Protein 4UC0 (pdb70)

InterPro domains:
  IPR000845 Nucleoside phosphorylase domain [PF01048] (18-261)
  IPR011268 Purine nucleoside phosphorylase [PIRSF000477] (6-260)
  IPR011268 Purine nucleoside phosphorylase [PTHR11904] (6-261)
  IPR011268 Purine nucleoside phosphorylase [TIGR01697] (18-261)
  IPR011268 Purine nucleoside phosphorylase [cd09009] (4-261)
  IPR011269 Putative purine nucleotide phosphorylase [TIGR01698] (19-261)
  IPR035994 Nucleoside phosphorylase superfamily [G3DSA:3.40.50.1580] (3-269)
  IPR035994 Nucleoside phosphorylase superfamily [SSF53167] (4-261)

Nearest PDB structures (foldseek):
  4uc0-assembly1_A  TM=1.004E+00  e=6.859E-46  Agrobacterium vitis
  3la8-assembly1_A  TM=9.316E-01  e=1.492E-22  Streptococcus mutans UA159
  7zsl-assembly2_E  TM=9.054E-01  e=2.002E-22  Homo sapiens
  3fuc-assembly1_C  TM=9.008E-01  e=3.023E-22  Bos taurus
  7zsl-assembly1_C  TM=9.129E-01  e=9.810E-22  Homo sapiens

Radius of gyration: 17.2 Å; Cα contacts (8 Å, |Δi|>4): 469; chains: 1; bounding box: 41×42×43 Å

Structure (mmCIF, N/CA/C/O backbone):
data_4UC0
#
_entry.id   4UC0
#
_cell.length_a   97.881
_cell.length_b   97.881
_cell.length_c   46.356
_cell.angle_alpha   90.000
_cell.angle_beta   90.000
_cell.angle_gamma   120.000
#
_symmetry.space_group_name_H-M   'P 63'
#
loop_
_entity.id
_entity.type
_entity.pdbx_description
1 polymer 'Purine nucleoside phosphorylase'
2 non-polymer HYPOXANTHINE
3 water water
#
loop_
_atom_site.group_PDB
_atom_site.id
_atom_site.type_symbol
_atom_site.label_atom_id
_atom_site.label_alt_id
_atom_site.label_comp_id
_atom_site.label_asym_id
_atom_site.label_entity_id
_atom_site.label_seq_id
_atom_site.pdbx_PDB_ins_code
_atom_site.Cartn_x
_atom_site.Cartn_y
_atom_site.Cartn_z
_atom_site.occupancy
_atom_site.B_iso_or_equiv
_atom_site.auth_seq_id
_atom_site.auth_comp_id
_atom_site.auth_asym_id
_atom_site.auth_atom_id
_atom_site.pdbx_PDB_model_num
ATOM 1 N N . PRO A 1 25 ? 11.054 32.120 37.434 1.00 90.06 3 PRO A N 1
ATOM 2 C CA . PRO A 1 25 ? 9.770 32.510 38.040 1.00 88.65 3 PRO A CA 1
ATOM 3 C C . PRO A 1 25 ? 8.546 31.918 37.307 1.00 85.40 3 PRO A C 1
ATOM 4 O O . PRO A 1 25 ? 7.934 30.987 37.821 1.00 84.35 3 PRO A O 1
ATOM 8 N N . ALA A 1 26 ? 8.195 32.429 36.124 1.00 81.65 4 ALA A N 1
ATOM 9 C CA . ALA A 1 26 ? 7.137 31.809 35.308 1.00 77.84 4 ALA A CA 1
ATOM 10 C C . ALA A 1 26 ? 7.681 30.549 34.646 1.00 75.60 4 ALA A C 1
ATOM 11 O O . ALA A 1 26 ? 6.988 29.532 34.513 1.00 73.40 4 ALA A O 1
ATOM 13 N N . VAL A 1 27 ? 8.938 30.653 34.230 1.00 73.96 5 VAL A N 1
ATOM 14 C CA . VAL A 1 27 ? 9.695 29.541 33.668 1.00 75.57 5 VAL A CA 1
ATOM 15 C C . VAL A 1 27 ? 9.686 28.349 34.622 1.00 76.68 5 VAL A C 1
ATOM 16 O O . VAL A 1 27 ? 9.403 27.225 34.213 1.00 73.89 5 VAL A O 1
ATOM 20 N N . ASP A 1 28 ? 9.990 28.613 35.892 1.00 81.15 6 ASP A N 1
ATOM 21 C CA . ASP A 1 28 ? 9.999 27.570 36.926 1.00 85.03 6 ASP A CA 1
ATOM 22 C C . ASP A 1 28 ? 8.693 26.782 36.987 1.00 85.00 6 ASP A C 1
ATOM 23 O O . ASP A 1 28 ? 8.720 25.551 36.997 1.00 84.53 6 ASP A O 1
ATOM 28 N N . LEU A 1 29 ? 7.560 27.485 37.030 1.00 83.60 7 LEU A N 1
ATOM 29 C CA . LEU A 1 29 ? 6.263 26.817 37.161 1.00 84.26 7 LEU A CA 1
ATOM 30 C C . LEU A 1 29 ? 6.002 25.916 35.962 1.00 80.36 7 LEU A C 1
ATOM 31 O O . LEU A 1 29 ? 5.640 24.750 36.121 1.00 82.37 7 LEU A O 1
ATOM 36 N N . LEU A 1 30 ? 6.190 26.452 34.764 1.00 75.52 8 LEU A N 1
ATOM 37 C CA . LEU A 1 30 ? 5.868 25.690 33.564 1.00 73.28 8 LEU A CA 1
ATOM 38 C C . LEU A 1 30 ? 6.725 24.436 33.431 1.00 74.22 8 LEU A C 1
ATOM 39 O O . LEU A 1 30 ? 6.232 23.379 33.023 1.00 74.40 8 LEU A O 1
ATOM 44 N N . ILE A 1 31 ? 7.990 24.548 33.824 1.00 76.92 9 ILE A N 1
ATOM 45 C CA . ILE A 1 31 ? 8.906 23.413 33.827 1.00 75.75 9 ILE A CA 1
ATOM 46 C C . ILE A 1 31 ? 8.381 22.304 34.724 1.00 76.88 9 ILE A C 1
ATOM 47 O O . ILE A 1 31 ? 8.359 21.149 34.313 1.00 77.62 9 ILE A O 1
ATOM 52 N 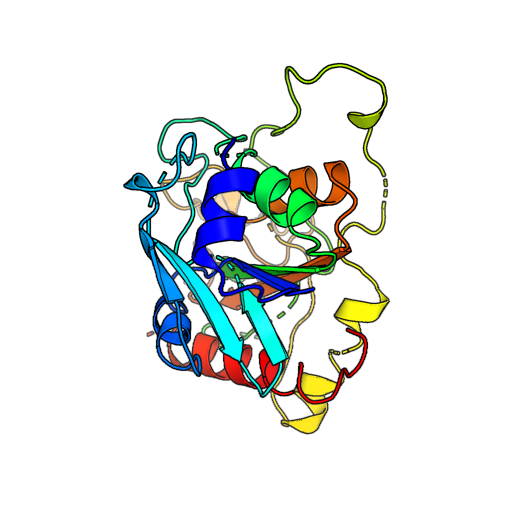N . ASP A 1 32 ? 7.966 22.644 35.941 1.00 78.28 10 ASP A N 1
ATOM 53 C CA . ASP A 1 32 ? 7.344 21.654 36.819 1.00 81.76 10 ASP A CA 1
ATOM 54 C C . ASP A 1 32 ? 6.139 21.048 36.108 1.00 81.27 10 ASP A C 1
ATOM 55 O O . ASP A 1 32 ? 6.039 19.836 35.972 1.00 82.81 10 ASP A O 1
ATOM 57 N N . ARG A 1 33 ? 5.253 21.903 35.614 1.00 80.49 11 ARG A N 1
ATOM 58 C CA . ARG A 1 33 ? 4.003 21.447 34.997 1.00 82.74 11 ARG A CA 1
ATOM 59 C C . ARG A 1 33 ? 4.135 20.545 33.752 1.00 81.44 11 ARG A C 1
ATOM 60 O O . ARG A 1 33 ? 3.264 19.705 33.510 1.00 81.74 11 ARG A O 1
ATOM 68 N N . LEU A 1 34 ? 5.214 20.692 32.988 1.00 80.54 12 LEU A N 1
ATOM 69 C CA . LEU A 1 34 ? 5.311 20.053 31.672 1.00 79.53 12 LEU A CA 1
ATOM 70 C C . LEU A 1 34 ? 5.763 18.573 31.611 1.00 82.12 12 LEU A C 1
ATOM 71 O O . LEU A 1 34 ? 6.138 18.116 30.546 1.00 80.83 12 LEU A O 1
ATOM 76 N N . ASN A 1 35 ? 5.713 17.810 32.702 1.00 90.06 13 ASN A N 1
ATOM 77 C CA . ASN A 1 35 ? 6.146 16.379 32.691 1.00 93.92 13 ASN A CA 1
ATOM 78 C C . ASN A 1 35 ? 7.598 16.176 32.249 1.00 91.05 13 ASN A C 1
ATOM 79 O O . ASN A 1 35 ? 8.012 15.045 32.050 1.00 95.91 13 ASN A O 1
ATOM 84 N N . GLY A 1 36 ? 8.362 17.243 32.057 1.00 89.82 14 GLY A N 1
ATOM 85 C CA . GLY A 1 36 ? 9.625 17.147 31.315 1.00 88.47 14 GLY A CA 1
ATOM 86 C C . GLY A 1 36 ? 9.429 17.053 29.803 1.00 84.49 14 GLY A C 1
ATOM 87 O O . GLY A 1 36 ? 10.182 16.362 29.108 1.00 84.38 14 GLY A O 1
ATOM 88 N N . LEU A 1 37 ? 8.413 17.747 29.298 1.00 78.37 15 LEU A N 1
ATOM 89 C CA . LEU A 1 37 ? 8.169 17.865 27.861 1.00 74.43 15 LEU A CA 1
ATOM 90 C C . LEU A 1 37 ? 8.953 19.078 27.382 1.00 69.56 15 LEU A C 1
ATOM 91 O O . LEU A 1 37 ? 9.055 20.075 28.098 1.00 67.07 15 LEU A O 1
ATOM 96 N N . LEU A 1 38 ? 9.503 18.982 26.174 1.00 66.47 16 LEU A N 1
ATOM 97 C CA . LEU A 1 38 ? 10.472 19.953 25.683 1.00 63.70 16 LEU A CA 1
ATOM 98 C C . LEU A 1 38 ? 10.117 20.360 24.259 1.00 61.17 16 LEU A C 1
ATOM 99 O O . LEU A 1 38 ? 10.735 19.917 23.300 1.00 61.52 16 LEU A O 1
ATOM 104 N N . PRO A 1 39 ? 9.115 21.229 24.121 1.00 59.72 17 PRO A N 1
ATOM 105 C CA . PRO A 1 39 ? 8.662 21.673 22.808 1.00 57.71 17 PRO A CA 1
ATOM 106 C C . PRO A 1 39 ? 9.617 22.675 22.158 1.00 55.89 17 PRO A C 1
ATOM 107 O O . PRO A 1 39 ? 10.204 23.491 22.850 1.00 56.92 17 PRO A O 1
ATOM 111 N N . ARG A 1 40 ? 9.756 22.595 20.836 1.00 56.29 18 ARG A N 1
ATOM 112 C CA . ARG A 1 40 ? 10.554 23.545 20.055 1.00 56.31 18 ARG A CA 1
ATOM 113 C C . ARG A 1 40 ? 9.673 24.593 19.411 1.00 52.18 18 ARG A C 1
ATOM 114 O O . ARG A 1 40 ? 10.166 25.618 18.921 1.00 50.18 18 ARG A O 1
ATOM 122 N N . ILE A 1 41 ? 8.373 24.324 19.409 1.00 49.90 19 ILE A N 1
ATOM 123 C CA . ILE A 1 41 ? 7.410 25.111 18.668 1.00 48.69 19 ILE A CA 1
ATOM 124 C C . ILE A 1 41 ? 6.269 25.459 19.608 1.00 47.57 19 ILE A C 1
ATOM 125 O O . ILE A 1 41 ? 5.860 24.642 20.433 1.00 48.91 19 ILE A O 1
ATOM 130 N N . ALA A 1 42 ? 5.802 26.691 19.492 1.00 46.68 20 ALA A N 1
ATOM 131 C CA . ALA A 1 42 ? 4.628 27.180 20.193 1.00 47.44 20 ALA A CA 1
ATOM 132 C C . ALA A 1 42 ? 3.730 27.817 19.159 1.00 46.20 20 ALA A C 1
ATOM 133 O O . ALA A 1 42 ? 4.201 28.357 18.152 1.00 47.62 20 ALA A O 1
ATOM 135 N N . ILE A 1 43 ? 2.440 27.763 19.430 1.00 47.29 21 ILE A N 1
ATOM 136 C CA . ILE A 1 43 ? 1.418 28.276 18.532 1.00 48.66 21 ILE A CA 1
ATOM 137 C C . ILE A 1 43 ? 0.501 29.201 19.319 1.00 48.14 21 ILE A C 1
ATOM 138 O O . ILE A 1 43 ? -0.119 28.780 20.309 1.00 48.89 21 ILE A O 1
ATOM 143 N N . VAL A 1 44 ? 0.422 30.454 18.883 1.00 45.51 22 VAL A N 1
ATOM 144 C CA . VAL A 1 44 ? -0.556 31.387 19.417 1.00 46.98 22 VAL A CA 1
ATOM 145 C C . VAL A 1 44 ? -1.833 31.316 18.573 1.00 47.18 22 VAL A C 1
ATOM 146 O O . VAL A 1 44 ? -1.823 31.668 17.396 1.00 46.34 22 VAL A O 1
ATOM 150 N N . LEU A 1 45 ? -2.915 30.855 19.196 1.00 51.18 23 LEU A N 1
ATOM 151 C CA . LEU A 1 45 ? -4.201 30.597 18.525 1.00 57.24 23 LEU A CA 1
ATOM 152 C C . LEU A 1 45 ? -5.118 31.813 18.458 1.00 58.68 23 LEU A C 1
ATOM 153 O O . LEU A 1 45 ? -5.509 32.349 19.491 1.00 64.53 23 LEU A O 1
ATOM 158 N N . GLY A 1 46 ? -5.472 32.232 17.243 1.00 62.44 24 GLY A N 1
ATOM 159 C CA . GLY A 1 46 ? -6.422 33.330 17.042 1.00 63.32 24 GLY A CA 1
ATOM 160 C C . GLY A 1 46 ? -7.866 32.861 17.082 1.00 66.98 24 GLY A C 1
ATOM 161 O O . GLY A 1 46 ? -8.155 31.656 17.125 1.00 68.35 24 GLY A O 1
ATOM 162 N N . SER A 1 47 ? -8.776 33.829 17.061 1.00 74.67 25 SER A N 1
ATOM 163 C CA . SER A 1 47 ? -10.220 33.565 17.043 1.00 73.45 25 SER A CA 1
ATOM 164 C C . SER A 1 47 ? -10.559 32.573 15.938 1.00 72.97 25 SER A C 1
ATOM 165 O O . SER A 1 47 ? -10.118 32.732 14.792 1.00 68.04 25 SER A O 1
ATOM 168 N N . GLY A 1 48 ? -11.313 31.536 16.303 1.00 75.96 26 GLY A N 1
ATOM 169 C CA . GLY A 1 48 ? -11.656 30.452 15.389 1.00 76.53 26 GLY A CA 1
ATOM 170 C C . GLY A 1 48 ? -10.829 29.197 15.615 1.00 80.27 26 GLY A C 1
ATOM 171 O O . GLY A 1 48 ? -11.312 28.086 15.366 1.00 83.19 26 GLY A O 1
ATOM 172 N N . LEU A 1 49 ? -9.588 29.354 16.088 1.00 76.26 27 LEU A N 1
ATOM 173 C CA . LEU A 1 49 ? -8.690 28.203 16.241 1.00 74.94 27 LEU A CA 1
ATOM 174 C C . LEU A 1 49 ? -8.548 27.688 17.653 1.00 73.86 27 LEU A C 1
ATOM 175 O O . LEU A 1 49 ? -7.871 26.677 17.865 1.00 73.67 27 LEU A O 1
ATOM 180 N N . GLY A 1 50 ? -9.195 28.358 18.607 1.00 75.26 28 GLY A N 1
ATOM 181 C CA . GLY A 1 50 ? -9.224 27.909 20.003 1.00 76.06 28 GLY A CA 1
ATOM 182 C C . GLY A 1 50 ? -9.419 26.406 20.189 1.00 78.10 28 GLY A C 1
ATOM 183 O O . GLY A 1 50 ? -8.838 25.811 21.102 1.00 79.72 28 GLY A O 1
ATOM 184 N N . GLY A 1 51 ? -10.222 25.795 19.315 1.00 76.77 29 GLY A N 1
ATOM 185 C CA . GLY A 1 51 ? -10.557 24.369 19.398 1.00 79.47 29 GLY A CA 1
ATOM 186 C C . GLY A 1 51 ? -9.416 23.390 19.168 1.00 79.05 29 GLY A C 1
ATOM 187 O O . GLY A 1 51 ? -9.497 22.232 19.592 1.00 76.77 29 GLY A O 1
ATOM 188 N N . LEU A 1 52 ? -8.354 23.857 18.506 1.00 76.05 30 LEU A N 1
ATOM 189 C CA . LEU A 1 52 ? -7.155 23.052 18.253 1.00 74.06 30 LEU A CA 1
ATOM 190 C C . LEU A 1 52 ? -6.495 22.521 19.529 1.00 73.97 30 LEU A C 1
ATOM 191 O O . LEU A 1 52 ? -5.846 21.469 19.521 1.00 70.90 30 LEU A O 1
ATOM 196 N N . VAL A 1 53 ? -6.658 23.267 20.614 1.00 74.62 31 VAL A N 1
ATOM 197 C CA . VAL A 1 53 ? -6.252 22.833 21.944 1.00 78.16 31 VAL A CA 1
ATOM 198 C C . VAL A 1 53 ? -6.783 21.441 22.311 1.00 84.02 31 VAL A C 1
ATOM 199 O O . VAL A 1 53 ? -6.125 20.695 23.046 1.00 84.48 31 VAL A O 1
ATOM 203 N N . ASP A 1 54 ? -7.963 21.089 21.805 1.00 86.18 32 ASP A N 1
ATOM 204 C CA . ASP A 1 54 ? -8.545 19.774 22.081 1.00 90.46 32 ASP A CA 1
ATOM 205 C C . ASP A 1 54 ? -7.805 18.623 21.399 1.00 92.94 32 ASP A C 1
ATOM 206 O O . ASP A 1 54 ? -7.635 17.580 22.019 1.00 96.35 32 ASP A O 1
ATOM 211 N N . GLU A 1 55 ? -7.354 18.794 20.153 1.00 93.63 33 GLU A N 1
ATOM 212 C CA . GLU A 1 55 ? -6.659 17.688 19.453 1.00 96.20 33 GLU A CA 1
ATOM 213 C C . GLU A 1 55 ? -5.153 17.652 19.761 1.00 91.11 33 GLU A C 1
ATOM 214 O O . GLU A 1 55 ? -4.305 17.845 18.887 1.00 89.87 33 GLU A O 1
ATOM 220 N N . VAL A 1 56 ? -4.861 17.375 21.029 1.00 89.02 34 VAL A N 1
ATOM 221 C CA . VAL A 1 56 ? -3.522 17.426 21.592 1.00 85.93 34 VAL A CA 1
ATOM 222 C C . VAL A 1 56 ? -3.340 16.211 22.497 1.00 88.14 34 VAL A C 1
ATOM 223 O O . VAL A 1 56 ? -3.899 16.152 23.596 1.00 87.86 34 VAL A O 1
ATOM 227 N N . GLU A 1 57 ? -2.561 15.244 22.022 1.00 89.02 35 GLU A N 1
ATOM 228 C CA . GLU A 1 57 ? -2.336 14.001 22.757 1.00 93.83 35 GLU A CA 1
ATOM 229 C C . GLU A 1 57 ? -1.555 14.295 24.038 1.00 91.54 35 GLU A C 1
ATOM 230 O O . GLU A 1 57 ? -0.743 15.224 24.077 1.00 89.88 35 GLU A O 1
ATOM 236 N N . ASN A 1 58 ? -1.823 13.511 25.080 1.00 90.41 36 ASN A N 1
ATOM 237 C CA . ASN A 1 58 ? -1.204 13.688 26.396 1.00 91.05 36 ASN A CA 1
ATOM 238 C C . ASN A 1 58 ? -1.295 15.116 26.927 1.00 89.31 36 ASN A C 1
ATOM 239 O O . ASN A 1 58 ? -0.391 15.568 27.633 1.00 89.45 36 ASN A O 1
ATOM 244 N N . ALA A 1 59 ? -2.388 15.811 26.600 1.00 88.15 37 ALA A N 1
ATOM 245 C CA . ALA A 1 59 ? -2.499 17.251 26.862 1.00 86.14 37 ALA A CA 1
ATOM 246 C C . ALA A 1 59 ? -2.313 17.608 28.339 1.00 87.22 37 ALA A C 1
ATOM 247 O O . ALA A 1 59 ? -2.682 16.846 29.225 1.00 86.96 37 ALA A O 1
ATOM 249 N N . VAL A 1 60 ? -1.704 18.768 28.572 1.00 87.52 38 VAL A N 1
ATOM 250 C CA . VAL A 1 60 ? -1.533 19.349 29.904 1.00 88.44 38 VAL A CA 1
ATOM 251 C C . VAL A 1 60 ? -2.002 20.810 29.846 1.00 86.58 38 VAL A C 1
ATOM 252 O O . VAL A 1 60 ? -1.332 21.679 29.267 1.00 83.47 38 VAL A O 1
ATOM 256 N N . ARG A 1 61 ? -3.163 21.058 30.439 1.00 88.02 39 ARG A N 1
ATOM 257 C CA . ARG A 1 61 ? -3.807 22.361 30.390 1.00 87.58 39 ARG A CA 1
ATOM 258 C C . ARG A 1 61 ? -3.442 23.165 31.614 1.00 86.85 39 ARG A C 1
ATOM 259 O O . ARG A 1 61 ? -3.552 22.679 32.739 1.00 90.25 39 ARG A O 1
ATOM 267 N N . ILE A 1 62 ? -3.006 24.395 31.385 1.00 83.39 40 ILE A N 1
ATOM 268 C CA . ILE A 1 62 ? -2.597 25.285 32.452 1.00 86.11 40 ILE A CA 1
ATOM 269 C C . ILE A 1 62 ? -3.348 26.590 32.248 1.00 86.18 40 ILE A C 1
ATOM 270 O O . ILE A 1 62 ? -3.193 27.228 31.208 1.00 83.73 40 ILE A O 1
ATOM 275 N N . PRO A 1 63 ? -4.187 26.989 33.221 1.00 88.76 41 PRO A N 1
ATOM 276 C CA . PRO A 1 63 ? -4.861 28.281 33.062 1.00 86.26 41 PRO A CA 1
ATOM 277 C C . PRO A 1 63 ? -3.878 29.432 33.227 1.00 85.84 41 PRO A C 1
ATOM 278 O O . PRO A 1 63 ? -2.905 29.301 33.971 1.00 84.57 41 PRO A O 1
ATOM 282 N N . PHE A 1 64 ? -4.128 30.540 32.531 1.00 85.65 42 PHE A N 1
ATOM 283 C CA . PHE A 1 64 ? -3.261 31.727 32.599 1.00 86.76 42 PHE A CA 1
ATOM 284 C C . PHE A 1 64 ? -3.087 32.289 34.013 1.00 93.56 42 PHE A C 1
ATOM 285 O O . PHE A 1 64 ? -2.005 32.778 34.360 1.00 95.51 42 PHE A O 1
ATOM 293 N N . ALA A 1 65 ? -4.149 32.215 34.816 1.00 97.50 43 ALA A N 1
ATOM 294 C CA . ALA A 1 65 ? -4.147 32.738 36.188 1.00 100.13 43 ALA A CA 1
ATOM 295 C C . ALA A 1 65 ? -3.235 31.968 37.151 1.00 101.62 43 ALA A C 1
ATOM 296 O O . ALA A 1 65 ? -2.751 32.533 38.134 1.00 103.94 43 ALA A O 1
ATOM 298 N N . ASP A 1 66 ? -3.020 30.681 36.885 1.00 100.44 44 ASP A N 1
ATOM 299 C CA . ASP A 1 66 ? -2.056 29.886 37.657 1.00 100.29 44 ASP A CA 1
ATOM 300 C C . ASP A 1 66 ? -0.619 30.356 37.405 1.00 97.75 44 ASP A C 1
ATOM 301 O O . ASP A 1 66 ? 0.237 30.244 38.282 1.00 100.16 44 ASP A O 1
ATOM 306 N N . ILE A 1 67 ? -0.366 30.892 36.212 1.00 94.52 45 ILE A N 1
ATOM 307 C CA . ILE A 1 67 ? 0.984 31.290 35.819 1.00 91.22 45 ILE A CA 1
ATOM 308 C C . ILE A 1 67 ? 1.265 32.705 36.316 1.00 91.53 45 ILE A C 1
ATOM 309 O O . ILE A 1 67 ? 0.582 33.650 35.914 1.00 93.03 45 ILE A O 1
ATOM 314 N N . PRO A 1 68 ? 2.273 32.855 37.194 1.00 93.60 46 PRO A N 1
ATOM 315 C CA . PRO A 1 68 ? 2.516 34.167 37.780 1.00 94.48 46 PRO A CA 1
ATOM 316 C C . PRO A 1 68 ? 3.102 35.143 36.763 1.00 89.92 46 PRO A C 1
ATOM 317 O O . PRO A 1 68 ? 4.089 34.826 36.094 1.00 87.26 46 PRO A O 1
ATOM 321 N N . GLY A 1 69 ? 2.476 36.310 36.640 1.00 87.12 47 GLY A N 1
ATOM 322 C CA . GLY A 1 69 ? 2.935 37.343 35.717 1.00 85.49 47 GLY A CA 1
ATOM 323 C C . GLY A 1 69 ? 2.163 37.389 34.412 1.00 80.96 47 GLY A C 1
ATOM 324 O O . GLY A 1 69 ? 2.077 38.440 33.791 1.00 81.93 47 GLY A O 1
ATOM 325 N N . PHE A 1 70 ? 1.597 36.259 33.992 1.00 78.82 48 PHE A N 1
ATOM 326 C CA . PHE A 1 70 ? 0.834 36.205 32.743 1.00 76.70 48 PHE A CA 1
ATOM 327 C C . PHE A 1 70 ? -0.355 37.168 32.805 1.00 77.61 48 PHE A C 1
ATOM 328 O O . PHE A 1 70 ? -0.969 37.328 33.859 1.00 78.64 48 PHE A O 1
ATOM 336 N N . PRO A 1 71 ? -0.684 37.810 31.671 1.00 77.33 49 PRO A N 1
ATOM 337 C CA . PRO A 1 71 ? -1.550 39.014 31.660 1.00 78.86 49 PRO A CA 1
ATOM 338 C C . PRO A 1 71 ? -2.950 38.834 32.281 1.00 81.34 49 PRO A C 1
ATOM 339 O O . PRO A 1 71 ? -3.790 38.119 31.736 1.00 78.31 49 PRO A O 1
ATOM 343 N N . LYS A 1 80 ? -8.607 31.609 28.042 1.00 78.48 58 LYS A N 1
ATOM 344 C CA . LYS A 1 80 ? -7.206 32.017 28.121 1.00 80.86 58 LYS A CA 1
ATOM 345 C C . LYS A 1 80 ? -6.356 30.934 28.823 1.00 80.98 58 LYS A C 1
ATOM 346 O O . LYS A 1 80 ? -6.244 30.905 30.055 1.00 80.83 58 LYS A O 1
ATOM 348 N N . GLU A 1 81 ? -5.769 30.033 28.037 1.00 76.70 59 GLU A N 1
ATOM 349 C CA . GLU A 1 81 ? -4.975 28.956 28.615 1.00 76.63 59 GLU A CA 1
ATOM 350 C C . GLU A 1 81 ? -3.777 28.511 27.775 1.00 71.58 59 GLU A C 1
ATOM 351 O O . GLU A 1 81 ? -3.679 28.754 26.566 1.00 65.94 59 GLU A O 1
ATOM 357 N N . LEU A 1 82 ? -2.846 27.885 28.479 1.00 70.11 60 LEU A N 1
ATOM 358 C CA . LEU A 1 82 ? -1.637 27.362 27.909 1.00 67.05 60 LEU A CA 1
ATOM 359 C C . LEU A 1 82 ? -1.798 25.848 27.884 1.00 64.93 60 LEU A C 1
ATOM 360 O O . LEU A 1 82 ? -2.122 25.231 28.900 1.00 65.35 60 LEU A O 1
ATOM 365 N N . VAL A 1 83 ? -1.626 25.260 26.707 1.00 62.52 61 VAL A N 1
ATOM 366 C CA . VAL A 1 83 ? -1.795 23.822 26.545 1.00 65.27 61 VAL A CA 1
ATOM 367 C C . VAL A 1 83 ? -0.571 23.211 25.871 1.00 62.45 61 VAL A C 1
ATOM 368 O O . VAL A 1 83 ? -0.170 23.641 24.803 1.00 61.26 61 VAL A O 1
ATOM 372 N N . ALA A 1 84 ? 0.010 22.200 26.498 1.00 63.28 62 ALA A N 1
ATOM 373 C CA . ALA A 1 84 ? 1.204 21.565 25.974 1.00 60.71 62 ALA A CA 1
ATOM 374 C C . ALA A 1 84 ? 0.992 20.072 25.878 1.00 61.80 62 ALA A C 1
ATOM 375 O O . ALA A 1 84 ? 0.332 19.490 26.721 1.00 65.02 62 ALA A O 1
ATOM 377 N N . GLY A 1 85 ? 1.553 19.455 24.845 1.00 61.64 63 GLY A N 1
ATOM 378 C CA . GLY A 1 85 ? 1.376 18.020 24.606 1.00 64.33 63 GLY A CA 1
ATOM 379 C C . GLY A 1 85 ? 1.897 17.617 23.240 1.00 64.71 63 GLY A C 1
ATOM 380 O O . GLY A 1 85 ? 2.761 18.286 22.678 1.00 62.01 63 GLY A O 1
ATOM 381 N N . LEU A 1 86 ? 1.381 16.522 22.704 1.00 67.62 64 LEU A N 1
ATOM 382 C CA . LEU A 1 86 ? 1.776 16.070 21.379 1.00 69.35 64 LEU A CA 1
ATOM 383 C C . LEU A 1 86 ? 0.758 16.503 20.349 1.00 69.95 64 LEU A C 1
ATOM 384 O O . LEU A 1 86 ? -0.429 16.228 20.491 1.00 75.14 64 LEU A O 1
ATOM 389 N N . PHE A 1 87 ? 1.222 17.171 19.303 1.00 68.67 65 PHE A N 1
ATOM 390 C CA . PHE A 1 87 ? 0.358 17.549 18.193 1.00 70.41 65 PHE A CA 1
ATOM 391 C C . PHE A 1 87 ? 1.057 17.182 16.910 1.00 69.98 65 PHE A C 1
ATOM 392 O O . PHE A 1 87 ? 2.232 17.511 16.713 1.00 67.99 65 PHE A O 1
ATOM 400 N N . ALA A 1 88 ? 0.331 16.488 16.041 1.00 71.12 66 ALA A N 1
ATOM 401 C CA . ALA A 1 88 ? 0.910 15.954 14.828 1.00 71.83 66 ALA A CA 1
ATOM 402 C C . ALA A 1 88 ? 2.171 15.170 15.204 1.00 73.41 66 ALA A C 1
ATOM 403 O O . ALA A 1 88 ? 3.203 15.281 14.552 1.00 75.34 66 ALA A O 1
ATOM 405 N N . GLY A 1 89 ? 2.069 14.390 16.279 1.00 75.16 67 GLY A N 1
ATOM 406 C CA . GLY A 1 89 ? 3.162 13.544 16.752 1.00 76.89 67 GLY A CA 1
ATOM 407 C C . GLY A 1 89 ? 4.455 14.272 17.045 1.00 75.70 67 GLY A C 1
ATOM 408 O O . GLY A 1 89 ? 5.532 13.754 16.773 1.00 79.14 67 GLY A O 1
ATOM 409 N N . GLN A 1 90 ? 4.344 15.473 17.605 1.00 73.02 68 GLN A N 1
ATOM 410 C CA . GLN A 1 90 ? 5.500 16.321 17.893 1.00 68.96 68 GLN A CA 1
ATOM 411 C C . GLN A 1 90 ? 5.139 17.187 19.106 1.00 66.32 68 GLN A C 1
ATOM 412 O O . GLN A 1 90 ? 3.980 17.542 19.257 1.00 67.97 68 GLN A O 1
ATOM 418 N N . PRO A 1 91 ? 6.106 17.494 19.995 1.00 65.32 69 PRO A N 1
ATOM 419 C CA . PRO A 1 91 ? 5.783 18.308 21.186 1.00 63.90 69 PRO A CA 1
ATOM 420 C C . PRO A 1 91 ? 5.530 19.809 20.921 1.00 62.79 69 PRO A C 1
ATOM 421 O O . PRO A 1 91 ? 6.321 20.455 20.242 1.00 62.90 69 PRO A O 1
ATOM 425 N N . ILE A 1 92 ? 4.442 20.348 21.479 1.00 61.69 70 ILE A N 1
ATOM 426 C CA . ILE A 1 92 ? 3.989 21.714 21.209 1.00 61.75 70 ILE A CA 1
ATOM 427 C C . ILE A 1 92 ? 3.417 22.378 22.464 1.00 59.26 70 ILE A C 1
ATOM 428 O O . ILE A 1 92 ? 2.912 21.704 23.345 1.00 61.57 70 ILE A O 1
ATOM 433 N N . ILE A 1 93 ? 3.538 23.696 22.539 1.00 55.96 71 ILE A N 1
ATOM 434 C CA . ILE A 1 93 ? 2.786 24.519 23.461 1.00 58.50 71 ILE A CA 1
ATOM 435 C C . ILE A 1 93 ? 1.827 25.353 22.637 1.00 57.64 71 ILE A C 1
ATOM 436 O O . ILE A 1 93 ? 2.223 25.903 21.608 1.00 53.73 71 ILE A O 1
ATOM 449 N N . LEU A 1 95 ? -1.001 28.620 22.958 1.00 56.42 73 LEU A N 1
ATOM 450 C CA . LEU A 1 95 ? -1.727 29.617 23.712 1.00 59.24 73 LEU A CA 1
ATOM 451 C C . LEU A 1 95 ? -3.101 29.759 23.109 1.00 59.03 73 LEU A C 1
ATOM 452 O O . LEU A 1 95 ? -3.235 30.258 21.993 1.00 53.94 73 LEU A O 1
ATOM 457 N N . ALA A 1 96 ? -4.108 29.268 23.833 1.00 64.20 74 ALA A N 1
ATOM 458 C CA . ALA A 1 96 ? -5.510 29.509 23.483 1.00 68.07 74 ALA A CA 1
ATOM 459 C C . ALA A 1 96 ? -5.855 30.900 23.964 1.00 72.63 74 ALA A C 1
ATOM 460 O O . ALA A 1 96 ? -6.103 31.114 25.152 1.00 75.51 74 ALA A O 1
ATOM 462 N N . GLY A 1 97 ? -5.836 31.851 23.037 1.00 78.43 75 GLY A N 1
ATOM 463 C CA . GLY A 1 97 ? -6.069 33.244 23.366 1.00 80.91 75 GLY A CA 1
ATOM 464 C C . GLY A 1 97 ? -4.795 34.067 23.483 1.00 81.00 75 GLY A C 1
ATOM 465 O O . GLY A 1 97 ? -3.665 33.553 23.509 1.00 77.95 75 GLY A O 1
ATOM 466 N N . ARG A 1 98 ? -5.016 35.370 23.547 1.00 78.12 76 ARG A N 1
ATOM 467 C CA . ARG A 1 98 ? -3.967 36.351 23.684 1.00 74.18 76 ARG A CA 1
ATOM 468 C C . ARG A 1 98 ? -4.642 37.608 24.212 1.00 70.40 76 ARG A C 1
ATOM 469 O O . ARG A 1 98 ? -5.873 37.722 24.173 1.00 69.38 76 ARG A O 1
ATOM 477 N N . VAL A 1 99 ? -3.844 38.512 24.761 1.00 67.37 77 VAL A N 1
ATOM 478 C CA . VAL A 1 99 ? -4.323 39.822 25.173 1.00 66.41 77 VAL A CA 1
ATOM 479 C C . VAL A 1 99 ? -3.934 40.776 24.058 1.00 64.04 77 VAL A C 1
ATOM 480 O O . VAL A 1 99 ? -2.776 40.829 23.643 1.00 67.12 77 VAL A O 1
ATOM 484 N N . HIS A 1 100 ? -4.914 41.498 23.543 1.00 63.43 78 HIS A N 1
ATOM 485 C CA . HIS A 1 100 ? -4.678 42.448 22.468 1.00 61.40 78 HIS A CA 1
ATOM 486 C C . HIS A 1 100 ? -4.349 43.821 23.014 1.00 57.53 78 HIS A C 1
ATOM 487 O O . HIS A 1 100 ? -4.698 44.165 24.150 1.00 53.75 78 HIS A O 1
ATOM 494 N N . TYR A 1 101 ? -3.673 44.603 22.178 1.00 54.93 79 TYR A N 1
ATOM 495 C CA . TYR A 1 101 ? -3.360 45.987 22.503 1.00 55.32 79 TYR A CA 1
ATOM 496 C C . TYR A 1 101 ? -4.632 46.780 22.835 1.00 57.13 79 TYR A C 1
ATOM 497 O O . TYR A 1 101 ? -4.628 47.579 23.776 1.00 57.49 79 TYR A O 1
ATOM 506 N N . TYR A 1 102 ? -5.719 46.543 22.089 1.00 55.18 80 TYR A N 1
ATOM 507 C CA . TYR A 1 102 ? -6.972 47.287 22.318 1.00 58.37 80 TYR A CA 1
ATOM 508 C C . TYR A 1 102 ? -7.653 47.061 23.673 1.00 62.65 80 TYR A C 1
ATOM 509 O O . TYR A 1 102 ? -8.495 47.863 24.065 1.00 66.51 80 TYR A O 1
ATOM 518 N N . GLU A 1 103 ? -7.297 45.988 24.376 1.00 64.54 81 GLU A N 1
ATOM 519 C CA . GLU A 1 103 ? -7.973 45.618 25.623 1.00 71.11 81 GLU A CA 1
ATOM 520 C C . GLU A 1 103 ? -7.661 46.540 26.797 1.00 74.17 81 GLU A C 1
ATOM 521 O O . GLU A 1 103 ? -8.582 47.015 27.471 1.00 76.00 81 GLU A O 1
ATOM 527 N N . GLU A 1 104 ? -6.373 46.763 27.060 1.00 75.14 82 GLU A N 1
ATOM 528 C CA . GLU A 1 104 ? -5.948 47.710 28.106 1.00 77.42 82 GLU A CA 1
ATOM 529 C C . GLU A 1 104 ? -5.036 48.842 27.586 1.00 71.85 82 GLU A C 1
ATOM 530 O O . GLU A 1 104 ? -4.700 49.751 28.331 1.00 72.82 82 GLU A O 1
ATOM 536 N N . GLY A 1 105 ? -4.697 48.824 26.299 1.00 69.70 83 GLY A N 1
ATOM 537 C CA . GLY A 1 105 ? -3.801 49.826 25.718 1.00 68.94 83 GLY A CA 1
ATOM 538 C C . GLY A 1 105 ? -2.346 49.503 26.002 1.00 70.03 83 GLY A C 1
ATOM 539 O O . GLY A 1 1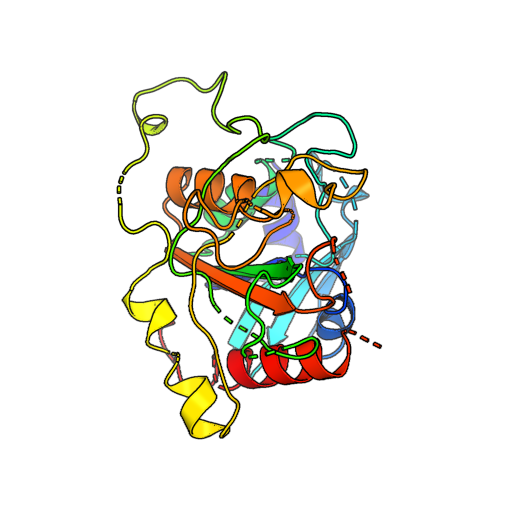05 ? -1.513 50.413 26.091 1.00 68.90 83 GLY A O 1
ATOM 540 N N . ASP A 1 106 ? -2.050 48.205 26.149 1.00 69.37 84 ASP A N 1
ATOM 541 C CA . ASP A 1 106 ? -0.705 47.719 26.468 1.00 69.64 84 ASP A CA 1
ATOM 542 C C . ASP A 1 106 ? -0.219 46.808 25.344 1.00 65.96 84 ASP A C 1
ATOM 543 O O . ASP A 1 106 ? -0.610 45.634 25.245 1.00 66.68 84 ASP A O 1
ATOM 548 N N . ALA A 1 107 ? 0.640 47.372 24.502 1.00 61.06 85 ALA A N 1
ATOM 549 C CA . ALA A 1 107 ? 1.194 46.679 23.343 1.00 58.45 85 ALA A CA 1
ATOM 550 C C . ALA A 1 107 ? 2.176 45.548 23.733 1.00 56.56 85 ALA A C 1
ATOM 551 O O . ALA A 1 107 ? 2.417 44.622 22.953 1.00 55.09 85 ALA A O 1
ATOM 553 N N . ALA A 1 108 ? 2.727 45.642 24.942 1.00 55.96 86 ALA A N 1
ATOM 554 C CA . ALA A 1 108 ? 3.625 44.634 25.493 1.00 55.80 86 ALA A CA 1
ATOM 555 C C . ALA A 1 108 ? 2.886 43.649 26.416 1.00 57.01 86 ALA A C 1
ATOM 556 O O . ALA A 1 108 ? 3.501 43.033 27.280 1.00 58.54 86 ALA A O 1
ATOM 558 N N . ALA A 1 109 ? 1.575 43.500 26.220 1.00 58.67 87 ALA A N 1
ATOM 559 C CA . ALA A 1 109 ? 0.769 42.535 26.971 1.00 59.52 87 ALA A CA 1
ATOM 560 C C . ALA A 1 109 ? 1.383 41.143 26.921 1.00 58.17 87 ALA A C 1
ATOM 561 O O . ALA A 1 109 ? 1.504 40.480 27.952 1.00 60.82 87 ALA A O 1
ATOM 571 N N . ARG A 1 111 ? 4.457 40.228 26.255 1.00 58.38 89 ARG A N 1
ATOM 572 C CA . ARG A 1 111 ? 5.906 40.179 26.415 1.00 59.36 89 ARG A CA 1
ATOM 573 C C . ARG A 1 111 ? 6.326 39.017 27.301 1.00 61.63 89 ARG A C 1
ATOM 574 O O . ARG A 1 111 ? 7.192 38.218 26.926 1.00 59.68 89 ARG A O 1
ATOM 582 N N . LEU A 1 112 ? 5.715 38.941 28.478 1.00 63.80 90 LEU A N 1
ATOM 583 C CA . LEU A 1 112 ? 6.114 37.974 29.497 1.00 66.87 90 LEU A CA 1
ATOM 584 C C . LEU A 1 112 ? 5.887 36.524 29.023 1.00 63.74 90 LEU A C 1
ATOM 585 O O . LEU A 1 112 ? 6.784 35.690 29.184 1.00 64.56 90 LEU A O 1
ATOM 590 N N . PRO A 1 113 ? 4.713 36.224 28.418 1.00 58.49 91 PRO A N 1
ATOM 591 C CA . PRO A 1 113 ? 4.546 34.872 27.864 1.00 56.32 91 PRO A CA 1
ATOM 592 C C . PRO A 1 113 ? 5.552 34.505 26.780 1.00 53.25 91 PRO A C 1
ATOM 593 O O . PRO A 1 113 ? 6.072 33.392 26.788 1.00 54.50 91 PRO A O 1
ATOM 597 N N . ILE A 1 114 ? 5.823 35.430 25.865 1.00 51.15 92 ILE A N 1
ATOM 598 C CA . ILE A 1 114 ? 6.752 35.172 24.758 1.00 49.52 92 ILE A CA 1
ATOM 599 C C . ILE A 1 114 ? 8.178 34.940 25.269 1.00 53.31 92 ILE A C 1
ATOM 600 O O . ILE A 1 114 ? 8.874 34.032 24.811 1.00 52.84 92 ILE A O 1
ATOM 605 N N . GLU A 1 115 ? 8.589 35.747 26.239 1.00 56.67 93 GLU A N 1
ATOM 606 C CA . GLU A 1 115 ? 9.852 35.544 26.928 1.00 58.31 93 GLU A CA 1
ATOM 607 C C . GLU A 1 115 ? 9.893 34.172 27.578 1.00 58.89 93 GLU A C 1
ATOM 608 O O . GLU A 1 115 ? 10.881 33.451 27.468 1.00 61.57 93 GLU A O 1
ATOM 614 N N . THR A 1 116 ? 8.831 33.844 28.299 1.00 57.46 94 THR A N 1
ATOM 615 C CA . THR A 1 116 ? 8.715 32.568 28.969 1.00 58.36 94 THR A CA 1
ATOM 616 C C . THR A 1 116 ? 8.831 31.397 27.985 1.00 56.61 94 THR A C 1
ATOM 617 O O . THR A 1 116 ? 9.556 30.440 28.244 1.00 53.87 94 THR A O 1
ATOM 621 N N . LEU A 1 117 ? 8.142 31.488 26.853 1.00 55.74 95 LEU A N 1
ATOM 622 C CA . LEU A 1 117 ? 8.256 30.455 25.827 1.00 57.03 95 LEU A CA 1
ATOM 623 C C . LEU A 1 117 ? 9.707 30.279 25.359 1.00 56.47 95 LEU A C 1
ATOM 624 O O . LEU A 1 117 ? 10.177 29.157 25.174 1.00 58.25 95 LEU A O 1
ATOM 629 N N . ALA A 1 118 ? 10.409 31.388 25.184 1.00 54.11 96 ALA A N 1
ATOM 630 C CA . ALA A 1 118 ? 11.797 31.353 24.736 1.00 56.06 96 ALA A CA 1
ATOM 631 C C . ALA A 1 118 ? 12.664 30.620 25.748 1.00 56.27 96 ALA A C 1
ATOM 632 O O . ALA A 1 118 ? 13.438 29.740 25.375 1.00 56.84 96 ALA A O 1
ATOM 634 N N . SER A 1 119 ? 12.493 30.974 27.023 1.00 56.03 97 SER A N 1
ATOM 635 C CA . SER A 1 119 ? 13.196 30.341 28.136 1.00 58.58 97 SER A CA 1
ATOM 636 C C . SER A 1 119 ? 12.881 28.870 28.325 1.00 58.59 97 SER A C 1
ATOM 637 O O . SER A 1 119 ? 13.597 28.198 29.050 1.00 61.16 97 SER A O 1
ATOM 640 N N . LEU A 1 120 ? 11.798 28.381 27.724 1.00 57.87 98 LEU A N 1
ATOM 641 C CA . LEU A 1 120 ? 11.443 26.959 27.807 1.00 60.22 98 LEU A CA 1
ATOM 642 C C . LEU A 1 120 ? 12.046 26.144 26.677 1.00 57.46 98 LEU A C 1
ATOM 643 O O . LEU A 1 120 ? 11.859 24.932 26.626 1.00 58.60 98 LEU A O 1
ATOM 648 N N . GLY A 1 121 ? 12.753 26.806 25.772 1.00 54.86 99 GLY A N 1
ATOM 649 C CA . GLY A 1 121 ? 13.431 26.125 24.680 1.00 54.39 99 GLY A CA 1
ATOM 650 C C . GLY A 1 121 ? 12.676 26.157 23.373 1.00 52.68 99 GLY A C 1
ATOM 651 O O . GLY A 1 121 ? 13.055 25.472 22.428 1.00 52.15 99 GLY A O 1
ATOM 652 N N . VAL A 1 122 ? 11.603 26.942 23.311 1.00 52.78 100 VAL A N 1
ATOM 653 C CA . VAL A 1 122 ? 10.882 27.133 22.057 1.00 53.23 100 VAL A CA 1
ATOM 654 C C . VAL A 1 122 ? 11.739 28.014 21.168 1.00 52.06 100 VAL A C 1
ATOM 655 O O . VAL A 1 122 ? 12.227 29.047 21.617 1.00 49.59 100 VAL A O 1
ATOM 659 N N . THR A 1 123 ? 11.940 27.567 19.930 1.00 52.19 101 THR A N 1
ATOM 660 C CA . THR A 1 123 ? 12.769 28.263 18.946 1.00 52.28 101 THR A CA 1
ATOM 661 C C . THR A 1 123 ? 11.928 28.841 17.811 1.00 52.74 101 THR A C 1
ATOM 662 O O . THR A 1 123 ? 12.390 29.717 17.080 1.00 53.32 101 THR A O 1
ATOM 666 N N . THR A 1 124 ? 10.694 28.363 17.677 1.00 53.85 102 THR A N 1
ATOM 667 C CA . THR A 1 124 ? 9.829 28.728 16.572 1.00 54.48 102 THR A CA 1
ATOM 668 C C . THR A 1 124 ? 8.459 29.109 17.129 1.00 52.27 102 THR A C 1
ATOM 669 O O . THR A 1 124 ? 7.909 28.413 17.986 1.00 50.52 102 THR A O 1
ATOM 673 N N . LEU A 1 125 ? 7.919 30.219 16.636 1.00 49.87 103 LEU A N 1
ATOM 674 C CA . LEU A 1 125 ? 6.596 30.708 17.041 1.00 48.50 103 LEU A CA 1
ATOM 675 C C . LEU A 1 125 ? 5.709 30.833 15.810 1.00 45.26 103 LEU A C 1
ATOM 676 O O . LEU A 1 125 ? 6.085 31.465 14.845 1.00 45.32 103 LEU A O 1
ATOM 681 N N . ILE A 1 126 ? 4.547 30.200 15.840 1.00 44.66 104 ILE A N 1
ATOM 682 C CA . ILE A 1 126 ? 3.597 30.299 14.750 1.00 44.13 104 ILE A CA 1
ATOM 683 C C . ILE A 1 126 ? 2.428 31.104 15.257 1.00 42.36 104 ILE A C 1
ATOM 684 O O . ILE A 1 126 ? 1.826 30.731 16.239 1.00 42.45 104 ILE A O 1
ATOM 689 N N . LEU A 1 127 ? 2.117 32.205 14.588 1.00 40.35 105 LEU A N 1
ATOM 690 C CA . LEU A 1 127 ? 1.032 33.062 15.023 1.00 40.47 105 LEU A CA 1
ATOM 691 C C . LEU A 1 127 ? -0.107 32.959 14.048 1.00 40.15 105 LEU A C 1
ATOM 692 O O . LEU A 1 127 ? 0.104 33.012 12.834 1.00 40.03 105 LEU A O 1
ATOM 697 N N . THR A 1 128 ? -1.313 32.781 14.564 1.00 40.46 106 THR A N 1
ATOM 698 C CA . THR A 1 128 ? -2.456 32.773 13.699 1.00 43.33 106 THR A CA 1
ATOM 699 C C . THR A 1 128 ? -3.419 33.874 14.099 1.00 44.83 106 THR A C 1
ATOM 700 O O . THR A 1 128 ? -3.493 34.250 15.270 1.00 45.27 106 THR A O 1
ATOM 704 N N . ASN A 1 129 ? -4.177 34.372 13.128 1.00 43.71 107 ASN A N 1
ATOM 705 C CA . ASN A 1 129 ? -5.193 35.358 13.427 1.00 44.58 107 ASN A CA 1
ATOM 706 C C . ASN A 1 129 ? -6.365 35.342 12.439 1.00 45.68 107 ASN A C 1
ATOM 707 O O . ASN A 1 129 ? -6.372 34.580 11.460 1.00 45.77 107 ASN A O 1
ATOM 712 N N . ALA A 1 130 ? -7.366 36.162 12.750 1.00 45.36 108 ALA A N 1
ATOM 713 C CA . ALA A 1 130 ? -8.421 36.522 11.822 1.00 46.36 108 ALA A CA 1
ATOM 714 C C . ALA A 1 130 ? -8.092 37.890 11.237 1.00 43.83 108 ALA A C 1
ATOM 715 O O . ALA A 1 130 ? -7.542 38.744 11.919 1.00 45.89 108 ALA A O 1
ATOM 717 N N . ALA A 1 131 ? -8.384 38.077 9.953 1.00 43.65 109 ALA A N 1
ATOM 718 C CA . ALA A 1 131 ? -8.110 39.342 9.286 1.00 38.74 109 ALA A CA 1
ATOM 719 C C . ALA A 1 131 ? -9.130 39.620 8.227 1.00 39.21 109 ALA A C 1
ATOM 720 O O . ALA A 1 131 ? -9.800 38.707 7.761 1.00 40.41 109 ALA A O 1
ATOM 722 N N . GLY A 1 132 ? -9.225 40.891 7.845 1.00 37.91 110 GLY A N 1
ATOM 723 C CA . GLY A 1 132 ? -10.004 41.308 6.709 1.00 37.74 110 GLY A CA 1
ATOM 724 C C . GLY A 1 132 ? -9.140 41.381 5.468 1.00 38.78 110 GLY A C 1
ATOM 725 O O . GLY A 1 132 ? -8.016 41.868 5.525 1.00 40.78 110 GLY A O 1
ATOM 726 N N . SER A 1 133 ? -9.678 40.913 4.345 1.00 40.00 111 SER A N 1
ATOM 727 C CA . SER A 1 133 ? -8.980 40.918 3.069 1.00 40.06 111 SER A CA 1
ATOM 728 C C . SER A 1 133 ? -9.192 42.233 2.371 1.00 41.56 111 SER A C 1
ATOM 729 O O . SER A 1 133 ? -10.315 42.713 2.321 1.00 40.81 111 SER A O 1
ATOM 732 N N . LEU A 1 134 ? -8.137 42.801 1.795 1.00 42.01 112 LEU A N 1
ATOM 733 C CA . LEU A 1 134 ? -8.297 43.963 0.901 1.00 44.85 112 LEU A CA 1
ATOM 734 C C . LEU A 1 134 ? -8.262 43.579 -0.585 1.00 47.39 112 LEU A C 1
ATOM 735 O O . LEU A 1 134 ? -8.179 44.472 -1.443 1.00 47.47 112 LEU A O 1
ATOM 740 N N . ARG A 1 135 ? -8.310 42.273 -0.881 1.00 47.04 113 ARG A N 1
ATOM 741 C CA . ARG A 1 135 ? -8.212 41.770 -2.256 1.00 49.63 113 ARG A CA 1
ATOM 742 C C . ARG A 1 135 ? -9.426 40.966 -2.620 1.00 49.59 113 ARG A C 1
ATOM 743 O O . ARG A 1 135 ? -9.739 39.982 -1.962 1.00 49.49 113 ARG A O 1
ATOM 751 N N . ALA A 1 136 ? -10.087 41.375 -3.690 1.00 54.16 114 ALA A N 1
ATOM 752 C CA . ALA A 1 136 ? -11.171 40.604 -4.296 1.00 60.61 114 ALA A CA 1
ATOM 753 C C . ALA A 1 136 ? -10.802 39.129 -4.428 1.00 63.88 114 ALA A C 1
ATOM 754 O O . ALA A 1 136 ? -11.530 38.238 -3.980 1.00 66.39 114 ALA A O 1
ATOM 756 N N . ASP A 1 137 ? -9.640 38.904 -5.027 1.00 63.62 115 ASP A N 1
ATOM 757 C CA . ASP A 1 137 ? -9.095 37.571 -5.277 1.00 66.27 115 ASP A CA 1
ATOM 758 C C . ASP A 1 137 ? -8.833 36.714 -4.025 1.00 64.05 115 ASP A C 1
ATOM 759 O O . ASP A 1 137 ? -8.469 35.546 -4.161 1.00 64.43 115 ASP A O 1
ATOM 772 N N . PRO A 1 139 ? -10.973 35.728 -0.940 1.00 50.29 117 PRO A N 1
ATOM 773 C CA . PRO A 1 139 ? -12.239 35.867 -0.252 1.00 50.80 117 PRO A CA 1
ATOM 774 C C . PRO A 1 139 ? -12.229 35.311 1.178 1.00 51.06 117 PRO A C 1
ATOM 775 O O . PRO A 1 139 ? -11.266 34.665 1.591 1.00 50.79 117 PRO A O 1
ATOM 779 N N . PRO A 1 140 ? -13.314 35.559 1.931 1.00 51.12 118 PRO A N 1
ATOM 780 C CA . PRO A 1 140 ? -13.487 34.923 3.233 1.00 49.39 118 PRO A CA 1
ATOM 781 C C . PRO A 1 140 ? -13.318 33.404 3.148 1.00 49.26 118 PRO A C 1
ATOM 782 O O . PRO A 1 140 ? -13.829 32.786 2.214 1.00 53.76 118 PRO A O 1
ATOM 786 N N . GLY A 1 141 ? -12.601 32.824 4.109 1.00 46.32 119 GLY A N 1
ATOM 787 C CA . GLY A 1 141 ? -12.336 31.389 4.142 1.00 47.67 119 GLY A CA 1
ATOM 788 C C . GLY A 1 141 ? -10.971 31.062 3.556 1.00 47.99 119 GLY A C 1
ATOM 789 O O . GLY A 1 141 ? -10.505 29.932 3.680 1.00 46.50 119 GLY A O 1
ATOM 790 N N . SER A 1 142 ? -10.357 32.041 2.879 1.00 46.27 120 SER A N 1
ATOM 791 C CA . SER A 1 142 ? -8.974 31.929 2.429 1.00 45.50 120 SER A CA 1
ATOM 792 C C . SER A 1 142 ? -8.044 32.008 3.617 1.00 43.86 120 SER A C 1
ATOM 793 O O . SER A 1 142 ? -8.371 32.607 4.665 1.00 39.38 120 SER A O 1
ATOM 796 N N . VAL A 1 143 ? -6.859 31.441 3.403 1.00 44.40 121 VAL A N 1
ATOM 797 C CA . VAL A 1 143 ? -5.760 31.508 4.331 1.00 42.67 121 VAL A CA 1
ATOM 798 C C . VAL A 1 143 ? -4.626 32.291 3.670 1.00 43.49 121 VAL A C 1
ATOM 799 O O . VAL A 1 143 ? -4.288 32.023 2.517 1.00 45.53 121 VAL A O 1
ATOM 811 N N . GLN A 1 145 ? -0.610 33.475 4.477 1.00 41.87 123 GLN A N 1
ATOM 812 C CA . GLN A 1 145 ? 0.573 33.567 5.299 1.00 42.05 123 GLN A CA 1
ATOM 813 C C . GLN A 1 145 ? 1.112 34.980 5.173 1.00 40.63 123 GLN A C 1
ATOM 814 O O . GLN A 1 145 ? 0.960 35.633 4.128 1.00 38.51 123 GLN A O 1
ATOM 820 N N . LEU A 1 146 ? 1.741 35.434 6.252 1.00 40.11 124 LEU A N 1
ATOM 821 C CA . LEU A 1 146 ? 2.312 36.754 6.323 1.00 38.94 124 LEU A CA 1
ATOM 822 C C . LEU A 1 146 ? 3.722 36.653 5.838 1.00 38.68 124 LEU A C 1
ATOM 823 O O . LEU A 1 146 ? 4.494 35.842 6.344 1.00 40.13 124 LEU A O 1
ATOM 828 N N . ILE A 1 147 ? 4.069 37.482 4.870 1.00 39.30 125 ILE A N 1
ATOM 829 C CA . ILE A 1 147 ? 5.469 37.596 4.452 1.00 43.18 125 ILE A CA 1
ATOM 830 C C . ILE A 1 147 ? 6.095 38.897 4.961 1.00 41.90 125 ILE A C 1
ATOM 831 O O . ILE A 1 147 ? 7.321 39.058 4.940 1.00 38.34 125 ILE A O 1
ATOM 836 N N . ASP A 1 148 ? 5.238 39.803 5.444 1.00 42.25 126 ASP A N 1
ATOM 837 C CA . ASP A 1 148 ? 5.675 41.084 5.994 1.00 41.81 126 ASP A CA 1
ATOM 838 C C . ASP A 1 148 ? 4.476 41.742 6.661 1.00 39.53 126 ASP A C 1
ATOM 839 O O . ASP A 1 148 ? 3.344 41.262 6.523 1.00 39.87 126 ASP A O 1
ATOM 844 N N . HIS A 1 149 ? 4.723 42.829 7.386 1.00 37.80 127 HIS A N 1
ATOM 845 C CA . HIS A 1 149 ? 3.651 43.604 7.970 1.00 36.94 127 HIS A CA 1
ATOM 846 C C . HIS A 1 149 ? 3.944 45.101 7.981 1.00 36.72 127 HIS A C 1
ATOM 847 O O . HIS A 1 149 ? 5.061 45.545 7.716 1.00 36.08 127 HIS A O 1
ATOM 854 N N . ILE A 1 150 ? 2.903 45.856 8.297 1.00 36.28 128 ILE A N 1
ATOM 855 C CA . ILE A 1 150 ? 2.964 47.294 8.498 1.00 37.49 128 ILE A CA 1
ATOM 856 C C . ILE A 1 150 ? 2.299 47.608 9.842 1.00 38.50 128 ILE A C 1
ATOM 857 O O . ILE A 1 150 ? 1.122 47.335 10.026 1.00 38.31 128 ILE A O 1
ATOM 862 N N . ASN A 1 151 ? 3.041 48.186 10.777 1.00 38.89 129 ASN A N 1
ATOM 863 C CA . ASN A 1 151 ? 2.429 48.657 11.989 1.00 40.05 129 ASN A CA 1
ATOM 864 C C . ASN A 1 151 ? 1.811 50.009 11.723 1.00 41.12 129 ASN A C 1
ATOM 865 O O . ASN A 1 151 ? 2.514 50.988 11.661 1.00 43.28 129 ASN A O 1
ATOM 870 N N . PHE A 1 152 ? 0.497 50.085 11.578 1.00 44.91 130 PHE A N 1
ATOM 871 C CA . PHE A 1 152 ? -0.094 51.378 11.279 1.00 48.07 130 PHE A CA 1
ATOM 872 C C . PHE A 1 152 ? -0.460 52.187 12.510 1.00 51.76 130 PHE A C 1
ATOM 873 O O . PHE A 1 152 ? 0.082 53.279 12.699 1.00 55.00 130 PHE A O 1
ATOM 881 N N . SER A 1 153 ? -1.414 51.707 13.303 1.00 52.20 131 SER A N 1
ATOM 882 C CA . SER A 1 153 ? -1.876 52.481 14.455 1.00 59.29 131 SER A CA 1
ATOM 883 C C . SER A 1 153 ? -1.671 51.708 15.744 1.00 63.43 131 SER A C 1
ATOM 884 O O . SER A 1 153 ? -2.298 51.992 16.778 1.00 61.27 131 SER A O 1
ATOM 887 N N . GLY A 1 154 ? -0.761 50.744 15.677 1.00 63.09 132 GLY A N 1
ATOM 888 C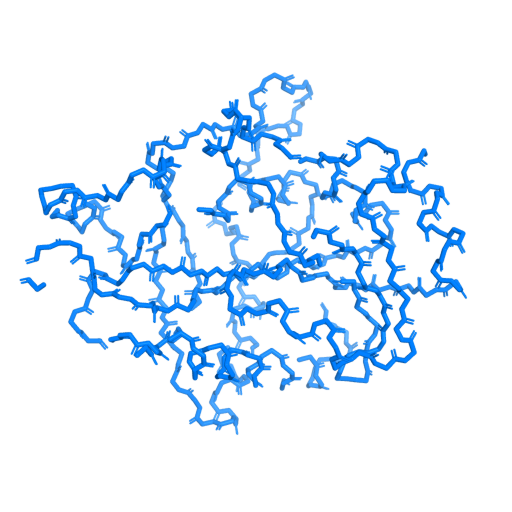 CA . GLY A 1 154 ? -0.282 50.079 16.869 1.00 65.55 132 GLY A CA 1
ATOM 889 C C . GLY A 1 154 ? 0.795 50.919 17.530 1.00 69.82 132 GLY A C 1
ATOM 890 O O . GLY A 1 154 ? 1.226 51.943 16.992 1.00 82.12 132 GLY A O 1
ATOM 891 N N . HIS A 1 155 ? 1.199 50.490 18.719 1.00 69.63 133 HIS A N 1
ATOM 892 C CA . HIS A 1 155 ? 2.343 51.046 19.415 1.00 68.28 133 HIS A CA 1
ATOM 893 C C . HIS A 1 155 ? 3.405 49.981 19.463 1.00 62.55 133 HIS A C 1
ATOM 894 O O . HIS A 1 155 ? 3.108 48.788 19.344 1.00 69.04 133 HIS A O 1
ATOM 901 N N . ASN A 1 156 ? 4.647 50.402 19.608 1.00 55.22 134 ASN A N 1
ATOM 902 C CA . ASN A 1 156 ? 5.740 49.467 19.525 1.00 53.16 134 ASN A CA 1
ATOM 903 C C . ASN A 1 156 ? 5.923 48.830 20.891 1.00 50.65 134 ASN A C 1
ATOM 904 O O . ASN A 1 156 ? 6.074 49.536 21.893 1.00 53.22 134 ASN A O 1
ATOM 909 N N . PRO A 1 157 ? 5.906 47.490 20.938 1.00 47.36 135 PRO A N 1
ATOM 910 C CA . PRO A 1 157 ? 5.966 46.807 22.217 1.00 48.30 135 PRO A CA 1
ATOM 911 C C . PRO A 1 157 ? 7.297 46.947 22.950 1.00 49.25 135 PRO A C 1
ATOM 912 O O . PRO A 1 157 ? 7.368 46.569 24.107 1.00 48.81 135 PRO A O 1
ATOM 916 N N . LEU A 1 158 ? 8.331 47.475 22.294 1.00 50.32 136 LEU A N 1
ATOM 917 C CA . LEU A 1 158 ? 9.667 47.553 22.899 1.00 53.81 136 LEU A CA 1
ATOM 918 C C . LEU A 1 158 ? 9.988 48.929 23.448 1.00 55.15 136 LEU A C 1
ATOM 919 O O . LEU A 1 158 ? 11.098 49.164 23.923 1.00 56.09 136 LEU A O 1
ATOM 924 N N . ILE A 1 159 ? 9.030 49.845 23.364 1.00 54.26 137 ILE A N 1
ATOM 925 C CA . ILE A 1 159 ? 9.179 51.134 23.998 1.00 57.14 137 ILE A CA 1
ATOM 926 C C . ILE A 1 159 ? 9.347 50.892 25.489 1.00 59.48 137 ILE A C 1
ATOM 927 O O . ILE A 1 159 ? 8.601 50.123 26.076 1.00 60.10 137 ILE A O 1
ATOM 932 N N . GLY A 1 160 ? 10.344 51.525 26.093 1.00 62.66 138 GLY A N 1
ATOM 933 C CA . GLY A 1 160 ? 10.611 51.318 27.507 1.00 66.45 138 GLY A CA 1
ATOM 934 C C . GLY A 1 160 ? 11.555 50.172 27.809 1.00 67.21 138 GLY A C 1
ATOM 935 O O . GLY A 1 160 ? 11.760 49.846 28.966 1.00 69.70 138 GLY A O 1
ATOM 936 N N . GLU A 1 161 ? 12.135 49.561 26.784 1.00 67.60 139 GLU A N 1
ATOM 937 C CA . GLU A 1 161 ? 13.114 48.491 26.983 1.00 72.38 139 GLU A CA 1
ATOM 938 C C . GLU A 1 161 ? 14.535 49.071 27.011 1.00 73.80 139 GLU A C 1
ATOM 939 O O . GLU A 1 161 ? 14.780 50.131 26.453 1.00 73.65 139 GLU A O 1
ATOM 945 N N . THR A 1 162 ? 15.459 48.389 27.683 1.00 77.93 140 THR A N 1
ATOM 946 C CA . THR A 1 162 ? 16.836 48.875 27.841 1.00 81.51 140 THR A CA 1
ATOM 947 C C . THR A 1 162 ? 17.836 47.953 27.106 1.00 81.43 140 THR A C 1
ATOM 948 O O . THR A 1 162 ? 17.496 46.831 26.749 1.00 76.79 140 THR A O 1
ATOM 952 N N . GLY A 1 163 ? 19.052 48.439 26.854 1.00 85.16 141 GLY A N 1
ATOM 953 C CA . GLY A 1 163 ? 20.067 47.650 26.133 1.00 86.52 141 GLY A CA 1
ATOM 954 C C . GLY A 1 163 ? 19.913 47.664 24.617 1.00 86.38 141 GLY A C 1
ATOM 955 O O . GLY A 1 163 ? 18.837 47.997 24.092 1.00 84.68 141 GLY A O 1
ATOM 956 N N . ASP A 1 164 ? 20.989 47.300 23.911 1.00 86.12 142 ASP A N 1
ATOM 957 C CA . ASP A 1 164 ? 21.035 47.395 22.432 1.00 83.25 142 ASP A CA 1
ATOM 958 C C . ASP A 1 164 ? 20.215 46.321 21.700 1.00 76.64 142 ASP A C 1
ATOM 959 O O . ASP A 1 164 ? 19.949 46.441 20.493 1.00 70.54 142 ASP A O 1
ATOM 964 N N . GLY A 1 165 ? 19.833 45.270 22.426 1.00 72.77 143 GLY A N 1
ATOM 965 C CA . GLY A 1 165 ? 18.955 44.239 21.882 1.00 68.69 143 GLY A CA 1
ATOM 966 C C . GLY A 1 165 ? 17.628 44.774 21.363 1.00 64.59 143 GLY A C 1
ATOM 967 O O . GLY A 1 165 ? 17.006 44.149 20.505 1.00 61.83 143 GLY A O 1
ATOM 968 N N . ARG A 1 166 ? 17.192 45.929 21.870 1.00 63.41 144 ARG A N 1
ATOM 969 C CA . ARG A 1 166 ? 15.919 46.540 21.431 1.00 60.64 144 ARG A CA 1
ATOM 970 C C . ARG A 1 166 ? 15.898 47.021 19.984 1.00 58.04 144 ARG A C 1
ATOM 971 O O . ARG A 1 166 ? 14.823 47.172 19.406 1.00 56.89 144 ARG A O 1
ATOM 979 N N . PHE A 1 167 ? 17.066 47.289 19.407 1.00 58.62 145 PHE A N 1
ATOM 980 C CA . PHE A 1 167 ? 17.134 47.736 18.021 1.00 57.83 145 PHE A CA 1
ATOM 981 C C . PHE A 1 167 ? 17.103 46.532 17.090 1.00 57.49 145 PHE A C 1
ATOM 982 O O . PHE A 1 167 ? 18.105 46.166 16.461 1.00 59.02 145 PHE A O 1
ATOM 990 N N . VAL A 1 168 ? 15.921 45.934 17.003 1.00 56.23 146 VAL A N 1
ATOM 991 C CA . VAL A 1 168 ? 15.755 44.658 16.331 1.00 56.15 146 VAL A CA 1
ATOM 992 C C . VAL A 1 168 ? 15.597 44.898 14.855 1.00 52.94 146 VAL A C 1
ATOM 993 O O . VAL A 1 168 ? 14.749 45.682 14.460 1.00 49.13 146 VAL A O 1
ATOM 997 N N . GLY A 1 169 ? 16.430 44.234 14.053 1.00 52.62 147 GLY A N 1
ATOM 998 C CA . GLY A 1 169 ? 16.290 44.262 12.607 1.00 50.40 147 GLY A CA 1
ATOM 999 C C . GLY A 1 169 ? 15.046 43.480 12.256 1.00 48.28 147 GLY A C 1
ATOM 1000 O O . GLY A 1 169 ? 14.797 42.434 12.830 1.00 48.43 147 GLY A O 1
ATOM 1009 N N . THR A 1 171 ? 14.106 42.952 8.772 1.00 45.33 149 THR A N 1
ATOM 1010 C CA . THR A 1 171 ? 14.106 42.802 7.321 1.00 49.66 149 THR A CA 1
ATOM 1011 C C . THR A 1 171 ? 13.457 41.483 6.882 1.00 49.02 149 THR A C 1
ATOM 1012 O O . THR A 1 171 ? 12.750 41.457 5.880 1.00 52.55 149 THR A O 1
ATOM 1016 N N . GLN A 1 172 ? 13.706 40.407 7.624 1.00 49.75 150 GLN A N 1
ATOM 1017 C CA . GLN A 1 172 ? 13.078 39.129 7.374 1.00 52.69 150 GLN A CA 1
ATOM 1018 C C . GLN A 1 172 ? 12.508 38.628 8.697 1.00 50.56 150 GLN A C 1
ATOM 1019 O O . GLN A 1 172 ? 12.928 37.598 9.240 1.00 50.49 150 GLN A O 1
ATOM 1025 N N . ALA A 1 173 ? 11.529 39.364 9.207 1.00 47.55 151 ALA A N 1
ATOM 1026 C CA . ALA A 1 173 ? 10.854 38.988 10.440 1.00 45.74 151 ALA A CA 1
ATOM 1027 C C . ALA A 1 173 ? 10.128 37.660 10.254 1.00 47.34 151 ALA A C 1
ATOM 1028 O O . ALA A 1 173 ? 10.110 36.832 11.168 1.00 46.46 151 ALA A O 1
ATOM 1030 N N . TYR A 1 174 ? 9.546 37.462 9.064 1.00 45.27 152 TYR A N 1
ATOM 1031 C CA . TYR A 1 174 ? 8.865 36.216 8.729 1.00 44.04 152 TYR A CA 1
ATOM 1032 C C . TYR A 1 174 ? 9.855 35.270 8.067 1.00 46.17 152 TYR A C 1
ATOM 1033 O O . TYR A 1 174 ? 10.220 35.455 6.911 1.00 49.34 152 TYR A O 1
ATOM 1042 N N . ASP A 1 175 ? 10.291 34.270 8.831 1.00 44.20 153 ASP A N 1
ATOM 1043 C CA . ASP A 1 175 ? 11.356 33.382 8.421 1.00 47.01 153 ASP A CA 1
ATOM 1044 C C . ASP A 1 175 ? 11.111 32.780 7.051 1.00 47.83 153 ASP A C 1
ATOM 1045 O O . ASP A 1 175 ? 10.078 32.177 6.828 1.00 50.01 153 ASP A O 1
ATOM 1050 N N . GLY A 1 176 ? 12.087 32.904 6.155 1.00 51.84 154 GLY A N 1
ATOM 1051 C CA . GLY A 1 176 ? 11.966 32.401 4.788 1.00 52.07 154 GLY A CA 1
ATOM 1052 C C . GLY A 1 176 ? 11.856 30.887 4.704 1.00 53.84 154 GLY A C 1
ATOM 1053 O O . GLY A 1 176 ? 11.093 30.369 3.893 1.00 53.87 154 GLY A O 1
ATOM 1054 N N . GLU A 1 177 ? 12.612 30.174 5.535 1.00 56.42 155 GLU A N 1
ATOM 1055 C CA . GLU A 1 177 ? 12.567 28.704 5.537 1.00 60.33 155 GLU A CA 1
ATOM 1056 C C . GLU A 1 177 ? 11.213 28.195 6.024 1.00 57.96 155 GLU A C 1
ATOM 1057 O O . GLU A 1 177 ? 10.628 27.318 5.399 1.00 60.58 155 GLU A O 1
ATOM 1063 N N . LEU A 1 178 ? 10.710 28.749 7.122 1.00 54.86 156 LEU A N 1
ATOM 1064 C CA . LEU A 1 178 ? 9.357 28.423 7.578 1.00 54.35 156 LEU A CA 1
ATOM 1065 C C . LEU A 1 178 ? 8.252 28.810 6.590 1.00 51.86 156 LEU A C 1
ATOM 1066 O O . LEU A 1 178 ? 7.265 28.097 6.470 1.00 53.14 156 LEU A O 1
ATOM 1071 N N . ALA A 1 179 ? 8.403 29.919 5.882 1.00 49.57 157 ALA A N 1
ATOM 1072 C CA . ALA A 1 179 ? 7.341 30.359 4.955 1.00 50.36 157 ALA A CA 1
ATOM 1073 C C . ALA A 1 179 ? 7.223 29.398 3.770 1.00 52.86 157 ALA A C 1
ATOM 1074 O O . ALA A 1 179 ? 6.112 29.126 3.289 1.00 53.64 157 ALA A O 1
ATOM 1076 N N . GLU A 1 180 ? 8.378 28.891 3.326 1.00 53.94 158 GLU A N 1
ATOM 1077 C CA . GLU A 1 180 ? 8.470 27.870 2.279 1.00 59.10 158 GLU A CA 1
ATOM 1078 C C . GLU A 1 180 ? 7.866 26.526 2.688 1.00 55.91 158 GLU A C 1
ATOM 1079 O O . GLU A 1 180 ? 7.089 25.935 1.938 1.00 55.96 158 GLU A O 1
ATOM 1085 N N . ALA A 1 181 ? 8.257 26.039 3.861 1.00 52.61 159 ALA A N 1
ATOM 1086 C CA . ALA A 1 181 ? 7.693 24.807 4.420 1.00 53.25 159 ALA A CA 1
ATOM 1087 C C . ALA A 1 181 ? 6.151 24.854 4.477 1.00 53.15 159 ALA A C 1
ATOM 1088 O O . ALA A 1 181 ? 5.483 23.899 4.086 1.00 59.45 159 ALA A O 1
ATOM 1098 N N . ARG A 1 183 ? 4.190 26.768 2.649 1.00 51.12 161 ARG A N 1
ATOM 1099 C CA . ARG A 1 183 ? 3.776 26.715 1.241 1.00 54.01 161 ARG A CA 1
ATOM 1100 C C . ARG A 1 183 ? 3.835 25.280 0.708 1.00 55.98 161 ARG A C 1
ATOM 1101 O O . ARG A 1 183 ? 2.883 24.816 0.077 1.00 57.27 161 ARG A O 1
ATOM 1109 N N . ARG A 1 184 ? 4.930 24.567 0.973 1.00 56.38 162 ARG A N 1
ATOM 1110 C CA . ARG A 1 184 ? 5.031 23.183 0.526 1.00 61.88 162 ARG A CA 1
ATOM 1111 C C . ARG A 1 184 ? 3.938 22.310 1.158 1.00 60.37 162 ARG A C 1
ATOM 1112 O O . ARG A 1 184 ? 3.349 21.462 0.483 1.00 59.20 162 ARG A O 1
ATOM 1120 N N . ALA A 1 185 ? 3.654 22.531 2.438 1.00 56.87 163 ALA A N 1
ATOM 1121 C CA . ALA A 1 185 ? 2.626 21.746 3.129 1.00 56.95 163 ALA A CA 1
ATOM 1122 C C . ALA A 1 185 ? 1.234 22.005 2.541 1.00 55.95 163 ALA A C 1
ATOM 1123 O O . ALA A 1 185 ? 0.462 21.076 2.342 1.00 57.40 163 ALA A O 1
ATOM 1125 N N . ALA A 1 186 ? 0.940 23.260 2.227 1.00 54.11 164 ALA A N 1
ATOM 1126 C CA . ALA A 1 18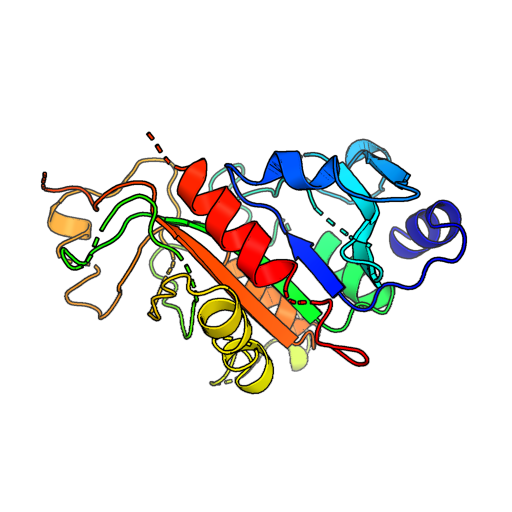6 ? -0.330 23.618 1.591 1.00 55.54 164 ALA A CA 1
ATOM 1127 C C . ALA A 1 186 ? -0.504 22.920 0.251 1.00 58.08 164 ALA A C 1
ATOM 1128 O O . ALA A 1 186 ? -1.527 22.283 0.013 1.00 61.45 164 ALA A O 1
ATOM 1130 N N . ASP A 1 187 ? 0.507 23.001 -0.608 1.00 60.04 165 ASP A N 1
ATOM 1131 C CA . ASP A 1 187 ? 0.497 22.267 -1.889 1.00 61.93 165 ASP A CA 1
ATOM 1132 C C . ASP A 1 187 ? 0.328 20.743 -1.741 1.00 63.94 165 ASP A C 1
ATOM 1133 O O . ASP A 1 187 ? -0.338 20.105 -2.568 1.00 67.70 165 ASP A O 1
ATOM 1135 N N . ALA A 1 188 ? 0.914 20.150 -0.702 1.00 62.25 166 ALA A N 1
ATOM 1136 C CA . ALA A 1 188 ? 0.783 18.699 -0.475 1.00 63.59 166 ALA A CA 1
ATOM 1137 C C . ALA A 1 188 ? -0.647 18.296 -0.077 1.00 66.04 166 ALA A C 1
ATOM 1138 O O . ALA A 1 188 ? -1.124 17.211 -0.432 1.00 68.50 166 ALA A O 1
ATOM 1140 N N . GLU A 1 189 ? -1.313 19.174 0.674 1.00 65.97 167 GLU A N 1
ATOM 1141 C CA . GLU A 1 189 ? -2.712 18.987 1.059 1.00 67.20 167 GLU A CA 1
ATOM 1142 C C . GLU A 1 189 ? -3.648 19.512 -0.025 1.00 68.34 167 GLU A C 1
ATOM 1143 O O . GLU A 1 189 ? -4.847 19.251 0.015 1.00 70.65 167 GLU A O 1
ATOM 1149 N N . ASP A 1 190 ? -3.095 20.255 -0.982 1.00 67.80 168 ASP A N 1
ATOM 1150 C CA . ASP A 1 190 ? -3.849 20.827 -2.090 1.00 68.11 168 ASP A CA 1
ATOM 1151 C C . ASP A 1 190 ? -4.816 21.901 -1.579 1.00 64.37 168 ASP A C 1
ATOM 1152 O O . ASP A 1 190 ? -5.954 21.998 -2.003 1.00 64.88 168 ASP A O 1
ATOM 1157 N N . ILE A 1 191 ? -4.325 22.725 -0.669 1.00 63.48 169 ILE A N 1
ATOM 1158 C CA . ILE A 1 191 ? -5.080 23.853 -0.135 1.00 60.18 169 ILE A CA 1
ATOM 1159 C C . ILE A 1 191 ? -4.425 25.098 -0.707 1.00 57.93 169 ILE A C 1
ATOM 1160 O O . ILE A 1 191 ? -3.207 25.133 -0.840 1.00 59.24 169 ILE A O 1
ATOM 1165 N N . SER A 1 192 ? -5.226 26.096 -1.075 1.00 56.23 170 SER A N 1
ATOM 1166 C CA . SER A 1 192 ? -4.687 27.382 -1.499 1.00 54.57 170 SER A CA 1
ATOM 1167 C C . SER A 1 192 ? -4.158 28.146 -0.295 1.00 51.98 170 SER A C 1
ATOM 1168 O O . SER A 1 192 ? -4.818 28.226 0.744 1.00 49.50 170 SER A O 1
ATOM 1171 N N . LEU A 1 193 ? -2.967 28.706 -0.456 1.00 50.56 171 LEU A N 1
ATOM 1172 C CA . LEU A 1 193 ? -2.351 29.537 0.547 1.00 50.21 171 LEU A CA 1
ATOM 1173 C C . LEU A 1 193 ? -1.936 30.819 -0.137 1.00 49.68 171 LEU A C 1
ATOM 1174 O O . LEU A 1 193 ? -1.052 30.805 -0.969 1.00 51.88 171 LEU A O 1
ATOM 1179 N N . SER A 1 194 ? -2.601 31.920 0.187 1.00 48.65 172 SER A N 1
ATOM 1180 C CA . SER A 1 194 ? -2.198 33.222 -0.314 1.00 48.12 172 SER A CA 1
ATOM 1181 C C . SER A 1 194 ? -0.986 33.719 0.478 1.00 48.91 172 SER A C 1
ATOM 1182 O O . SER A 1 194 ? -0.616 33.134 1.500 1.00 49.45 172 SER A O 1
ATOM 1185 N N . SER A 1 195 ? -0.355 34.778 -0.025 1.00 48.81 173 SER A N 1
ATOM 1186 C CA . SER A 1 195 ? 0.787 35.408 0.613 1.00 48.93 173 SER A CA 1
ATOM 1187 C C . SER A 1 195 ? 0.629 36.918 0.531 1.00 47.58 173 SER A C 1
ATOM 1188 O O . SER A 1 195 ? 0.122 37.436 -0.454 1.00 46.51 173 SER A O 1
ATOM 1191 N N . GLY A 1 196 ? 1.052 37.629 1.569 1.00 44.45 174 GLY A N 1
ATOM 1192 C CA . GLY A 1 196 ? 0.867 39.065 1.578 1.00 42.18 174 GLY A CA 1
ATOM 1193 C C . GLY A 1 196 ? 1.298 39.778 2.838 1.00 41.63 174 GLY A C 1
ATOM 1194 O O . GLY A 1 196 ? 1.891 39.177 3.754 1.00 40.70 174 GLY A O 1
ATOM 1195 N N . VAL A 1 197 ? 0.986 41.073 2.844 1.00 37.89 175 VAL A N 1
ATOM 1196 C CA . VAL A 1 197 ? 1.361 42.008 3.891 1.00 36.85 175 VAL A CA 1
ATOM 1197 C C . VAL A 1 197 ? 0.148 42.317 4.761 1.00 35.24 175 VAL A C 1
ATOM 1198 O O . VAL A 1 197 ? -0.904 42.709 4.262 1.00 35.36 175 VAL A O 1
ATOM 1202 N N . TYR A 1 198 ? 0.323 42.137 6.063 1.00 34.63 176 TYR A N 1
ATOM 1203 C CA . TYR A 1 198 ? -0.691 42.416 7.062 1.00 35.58 176 TYR 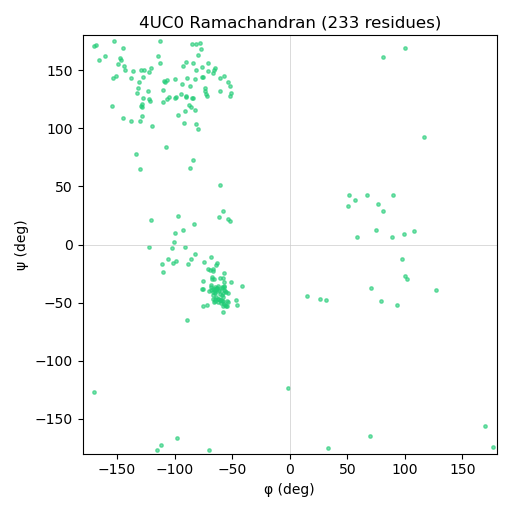A CA 1
ATOM 1204 C C . TYR A 1 198 ? -0.440 43.791 7.687 1.00 36.80 176 TYR A C 1
ATOM 1205 O O . TYR A 1 198 ? 0.664 44.084 8.120 1.00 36.62 176 TYR A O 1
ATOM 1222 N N . TRP A 1 200 ? -1.415 46.306 10.785 1.00 36.78 178 TRP A N 1
ATOM 1223 C CA . TRP A 1 200 ? -1.965 46.314 12.127 1.00 40.00 178 TRP A CA 1
ATOM 1224 C C . TRP A 1 200 ? -2.618 47.661 12.448 1.00 42.29 178 TRP A C 1
ATOM 1225 O O . TRP A 1 200 ? -1.956 48.680 12.379 1.00 40.59 178 TRP A O 1
ATOM 1236 N N . PHE A 1 201 ? -3.925 47.633 12.737 1.00 46.34 179 PHE A N 1
ATOM 1237 C CA . PHE A 1 201 ? -4.712 48.759 13.337 1.00 47.93 179 PHE A CA 1
ATOM 1238 C C . PHE A 1 201 ? -5.018 48.429 14.801 1.00 49.71 179 PHE A C 1
ATOM 1239 O O . PHE A 1 201 ? -5.340 47.283 15.118 1.00 51.35 179 PHE A O 1
ATOM 1247 N N . SER A 1 202 ? -4.972 49.422 15.685 1.00 51.10 180 SER A N 1
ATOM 1248 C CA . SER A 1 202 ? -5.250 49.191 17.100 1.00 49.41 180 SER A CA 1
ATOM 1249 C C . SER A 1 202 ? -6.610 48.529 17.377 1.00 50.30 180 SER A C 1
ATOM 1250 O O . SER A 1 202 ? -6.705 47.641 18.233 1.00 51.19 180 SER A O 1
ATOM 1253 N N . GLY A 1 203 ? -7.649 48.952 16.656 1.00 47.37 181 GLY A N 1
ATOM 1254 C CA . GLY A 1 203 ? -9.025 48.597 17.001 1.00 47.38 181 GLY A CA 1
ATOM 1255 C C . GLY A 1 203 ? -9.422 49.319 18.286 1.00 48.48 181 GLY A C 1
ATOM 1256 O O . GLY A 1 203 ? -8.709 50.236 18.703 1.00 47.91 181 GLY A O 1
ATOM 1257 N N . PRO A 1 204 ? -10.506 48.913 18.956 1.00 49.43 182 PRO A N 1
ATOM 1258 C CA . PRO A 1 204 ? -11.298 47.714 18.656 1.00 48.86 182 PRO A CA 1
ATOM 1259 C C . PRO A 1 204 ? -12.422 47.938 17.634 1.00 51.56 182 PRO A C 1
ATOM 1260 O O . PRO A 1 204 ? -12.960 46.973 17.096 1.00 51.12 182 PRO A O 1
ATOM 1264 N N . SER A 1 205 ? -12.798 49.187 17.375 1.00 51.57 183 SER A N 1
ATOM 1265 C CA . SER A 1 205 ? -13.719 49.453 16.282 1.00 52.32 183 SER A CA 1
ATOM 1266 C C . SER A 1 205 ? -13.048 49.109 14.952 1.00 50.26 183 SER A C 1
ATOM 1267 O O . SER A 1 205 ? -11.834 49.177 14.830 1.00 46.50 183 SER A O 1
ATOM 1270 N N . PHE A 1 206 ? -13.846 48.711 13.968 1.00 51.27 184 PHE A N 1
ATOM 1271 C CA . PHE A 1 206 ? -13.328 48.326 12.658 1.00 49.95 184 PHE A CA 1
ATOM 1272 C C . PHE A 1 206 ? -12.993 49.566 11.838 1.00 46.74 184 PHE A C 1
ATOM 1273 O O . PHE A 1 206 ? -13.348 50.677 12.225 1.00 45.00 184 PHE A O 1
ATOM 1281 N N . GLU A 1 207 ? -12.379 49.347 10.675 1.00 43.36 185 GLU A N 1
ATOM 1282 C CA . GLU A 1 207 ? -11.937 50.423 9.809 1.00 45.32 185 GLU A CA 1
ATOM 1283 C C . GLU A 1 207 ? -13.083 50.978 8.946 1.00 44.57 185 GLU A C 1
ATOM 1284 O O . GLU A 1 207 ? -14.030 50.251 8.617 1.00 46.89 185 GLU A O 1
ATOM 1290 N N . THR A 1 208 ? -12.994 52.266 8.603 1.00 39.81 186 THR A N 1
ATOM 1291 C CA . THR A 1 208 ? -13.922 52.908 7.684 1.00 38.78 186 THR A CA 1
ATOM 1292 C C . THR A 1 208 ? -13.512 52.547 6.262 1.00 37.55 186 THR A C 1
ATOM 1293 O O . THR A 1 208 ? -12.393 52.105 6.054 1.00 36.31 186 THR A O 1
ATOM 1297 N N . PRO A 1 209 ? -14.409 52.735 5.275 1.00 38.41 187 PRO A N 1
ATOM 1298 C CA . PRO A 1 209 ? -14.0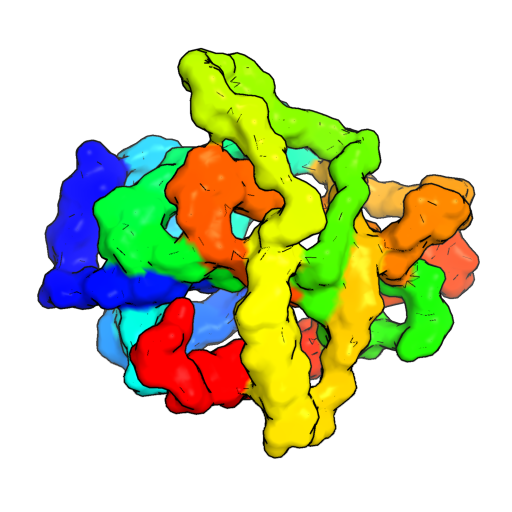35 52.427 3.896 1.00 37.76 187 PRO A CA 1
ATOM 1299 C C . PRO A 1 209 ? -12.830 53.224 3.449 1.00 38.59 187 PRO A C 1
ATOM 1300 O O . PRO A 1 209 ? -11.973 52.698 2.733 1.00 39.78 187 PRO A O 1
ATOM 1304 N N . ALA A 1 210 ? -12.738 54.476 3.897 1.00 38.76 188 ALA A N 1
ATOM 1305 C CA . ALA A 1 210 ? -11.601 55.326 3.543 1.00 37.71 188 ALA A CA 1
ATOM 1306 C C . ALA A 1 210 ? -10.287 54.832 4.145 1.00 37.34 188 ALA A C 1
ATOM 1307 O O . ALA A 1 210 ? -9.257 54.888 3.479 1.00 40.33 188 ALA A O 1
ATOM 1309 N N . GLU A 1 211 ? -10.322 54.339 5.383 1.00 38.32 189 GLU A N 1
ATOM 1310 C CA . GLU A 1 211 ? -9.140 53.727 6.010 1.00 39.27 189 GLU A CA 1
ATOM 1311 C C . GLU A 1 211 ? -8.696 52.463 5.264 1.00 39.14 189 GLU A C 1
ATOM 1312 O O . GLU A 1 211 ? -7.508 52.214 5.081 1.00 38.19 189 GLU A O 1
ATOM 1318 N N . ILE A 1 212 ? -9.662 51.687 4.792 1.00 39.89 190 ILE A N 1
ATOM 1319 C CA . ILE A 1 212 ? -9.369 50.524 3.967 1.00 38.85 190 ILE A CA 1
ATOM 1320 C C . ILE A 1 212 ? -8.767 50.926 2.609 1.00 40.43 190 ILE A C 1
ATOM 1321 O O . ILE A 1 212 ? -7.844 50.283 2.132 1.00 42.84 190 ILE A O 1
ATOM 1326 N N . ARG A 1 213 ? -9.270 51.983 1.984 1.00 40.50 191 ARG A N 1
ATOM 1327 C CA . ARG A 1 213 ? -8.676 52.444 0.722 1.00 40.38 191 ARG A CA 1
ATOM 1328 C C . ARG A 1 213 ? -7.238 52.856 0.955 1.00 39.82 191 ARG A C 1
ATOM 1329 O O . ARG A 1 213 ? -6.373 52.534 0.159 1.00 42.09 191 ARG A O 1
ATOM 1345 N N . ALA A 1 215 ? -5.203 51.764 3.491 1.00 40.49 193 ALA A N 1
ATOM 1346 C CA . ALA A 1 215 ? -4.423 50.547 3.772 1.00 41.06 193 ALA A CA 1
ATOM 1347 C C . ALA A 1 215 ? -3.903 49.888 2.498 1.00 42.43 193 ALA A C 1
ATOM 1348 O O . ALA A 1 215 ? -2.715 49.544 2.403 1.00 45.69 193 ALA A O 1
ATOM 1350 N N . ARG A 1 216 ? -4.787 49.728 1.520 1.00 41.55 194 ARG A N 1
ATOM 1351 C CA . ARG A 1 216 ? -4.395 49.236 0.207 1.00 45.52 194 ARG A CA 1
ATOM 1352 C C . ARG A 1 216 ? -3.370 50.159 -0.469 1.00 45.67 194 ARG A C 1
ATOM 1353 O O . ARG A 1 216 ? -2.349 49.701 -0.969 1.00 49.68 194 ARG A O 1
ATOM 1361 N N . THR A 1 217 ? -3.635 51.457 -0.475 1.00 44.36 195 THR A N 1
ATOM 1362 C CA . THR A 1 217 ? -2.711 52.424 -1.062 1.00 43.58 195 THR A CA 1
ATOM 1363 C C . THR A 1 217 ? -1.335 52.332 -0.402 1.00 41.96 195 THR A C 1
ATOM 1364 O O . THR A 1 217 ? -0.329 52.601 -1.037 1.00 42.14 195 THR A O 1
ATOM 1368 N N . LEU A 1 218 ? -1.305 51.993 0.883 1.00 40.57 196 LEU A N 1
ATOM 1369 C CA . LEU A 1 218 ? -0.050 51.846 1.601 1.00 42.97 196 LEU A CA 1
ATOM 1370 C C . LEU A 1 218 ? 0.634 50.495 1.394 1.00 41.78 196 LEU A C 1
ATOM 1371 O O . LEU A 1 218 ? 1.757 50.310 1.840 1.00 41.57 196 LEU A O 1
ATOM 1376 N N . GLY A 1 219 ? -0.047 49.560 0.738 1.00 42.38 197 GLY A N 1
ATOM 1377 C CA . GLY A 1 219 ? 0.552 48.298 0.319 1.00 41.13 197 GLY A CA 1
ATOM 1378 C C . GLY A 1 219 ? 0.119 47.057 1.086 1.00 40.90 197 GLY A C 1
ATOM 1379 O O . GLY A 1 219 ? 0.742 46.020 0.943 1.00 43.37 197 GLY A O 1
ATOM 1380 N N . ALA A 1 220 ? -0.927 47.133 1.904 1.00 40.09 198 ALA A N 1
ATOM 1381 C CA . ALA A 1 220 ? -1.349 45.965 2.661 1.00 38.25 198 ALA A CA 1
ATOM 1382 C C . ALA A 1 220 ? -2.259 45.081 1.819 1.00 39.85 198 ALA A C 1
ATOM 1383 O O . ALA A 1 220 ? -2.836 45.541 0.851 1.00 40.33 198 ALA A O 1
ATOM 1385 N N . ASP A 1 221 ? -2.325 43.796 2.172 1.00 41.12 199 ASP A N 1
ATOM 1386 C CA . ASP A 1 221 ? -3.224 42.831 1.548 1.00 41.58 199 ASP A CA 1
ATOM 1387 C C . ASP A 1 221 ? -4.329 42.435 2.520 1.00 41.38 199 ASP A C 1
ATOM 1388 O O . ASP A 1 221 ? -5.402 42.007 2.100 1.00 39.28 199 ASP A O 1
ATOM 1393 N N . ALA A 1 222 ? -4.065 42.579 3.823 1.00 41.97 200 ALA A N 1
ATOM 1394 C CA . ALA A 1 222 ? -5.043 42.273 4.860 1.00 40.05 200 ALA A CA 1
ATOM 1395 C C . ALA A 1 222 ? -4.817 43.161 6.057 1.00 39.38 200 ALA A C 1
ATOM 1396 O O . ALA A 1 222 ? -3.689 43.605 6.293 1.00 38.06 200 ALA A O 1
ATOM 1398 N N . VAL A 1 223 ? -5.879 43.367 6.835 1.00 37.76 201 VAL A N 1
ATOM 1399 C CA . VAL A 1 223 ? -5.822 44.214 8.031 1.00 38.66 201 VAL A CA 1
ATOM 1400 C C . VAL A 1 223 ? -6.334 43.498 9.264 1.00 39.43 201 VAL A C 1
ATOM 1401 O O . VAL A 1 223 ? -7.251 42.674 9.185 1.00 41.81 201 VAL A O 1
ATOM 1405 N N . GLY A 1 224 ? -5.787 43.875 10.415 1.00 37.91 202 GLY A N 1
ATOM 1406 C CA . GLY A 1 224 ? -6.264 43.360 11.668 1.00 37.73 202 GLY A CA 1
ATOM 1407 C C . GLY A 1 224 ? -5.704 44.070 12.870 1.00 40.14 202 GLY A C 1
ATOM 1408 O O . GLY A 1 224 ? -4.955 45.050 12.756 1.00 43.64 202 GLY A O 1
ATOM 1417 N N . SER A 1 226 ? -4.110 42.452 15.536 1.00 44.31 204 SER A N 1
ATOM 1418 C CA . SER A 1 226 ? -3.273 41.562 16.337 1.00 44.31 204 SER A CA 1
ATOM 1419 C C . SER A 1 226 ? -1.970 41.185 15.667 1.00 44.00 204 SER A C 1
ATOM 1420 O O . SER A 1 226 ? -1.631 41.726 14.608 1.00 44.77 204 SER A O 1
ATOM 1423 N N . THR A 1 227 ? -1.223 40.293 16.335 1.00 43.77 205 THR A N 1
ATOM 1424 C CA . THR A 1 227 ? -0.089 39.544 15.769 1.00 40.50 205 THR A CA 1
ATOM 1425 C C . THR A 1 227 ? 1.233 40.310 15.665 1.00 40.24 205 THR A C 1
ATOM 1426 O O . THR A 1 227 ? 2.284 39.798 16.090 1.00 38.17 205 THR A O 1
ATOM 1430 N N . VAL A 1 228 ? 1.183 41.524 15.110 1.00 38.73 206 VAL A N 1
ATOM 1431 C CA . VAL A 1 228 ? 2.388 42.292 14.831 1.00 36.72 206 VAL A CA 1
ATOM 1432 C C . VAL A 1 228 ? 3.218 42.556 16.081 1.00 38.11 206 VAL A C 1
ATOM 1433 O O . VAL A 1 228 ? 4.440 42.398 16.048 1.00 39.22 206 VAL A O 1
ATOM 1437 N N . PRO A 1 229 ? 2.575 42.930 17.199 1.00 39.05 207 PRO A N 1
ATOM 1438 C CA . PRO A 1 229 ? 3.395 43.186 18.378 1.00 40.20 207 PRO A CA 1
ATOM 1439 C C . PRO A 1 229 ? 4.083 41.942 18.915 1.00 41.05 207 PRO A C 1
ATOM 1440 O O . PRO A 1 229 ? 5.175 42.049 19.471 1.00 43.40 207 PRO A O 1
ATOM 1444 N N . GLU A 1 230 ? 3.470 40.779 18.718 1.00 41.35 208 GLU A N 1
ATOM 1445 C CA . GLU A 1 230 ? 4.056 39.510 19.121 1.00 43.93 208 GLU A CA 1
ATOM 1446 C C . GLU A 1 230 ? 5.175 39.095 18.180 1.00 40.93 208 GLU A C 1
ATOM 1447 O O . GLU A 1 230 ? 6.128 38.437 18.581 1.00 41.68 208 GLU A O 1
ATOM 1453 N N . VAL A 1 231 ? 5.068 39.465 16.919 1.00 39.99 209 VAL 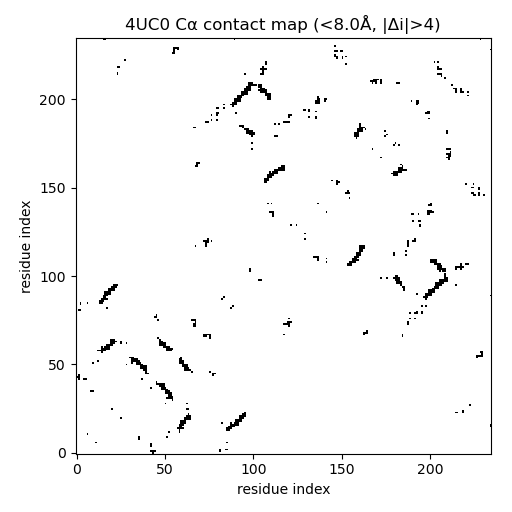A N 1
ATOM 1454 C CA . VAL A 1 231 ? 6.164 39.195 15.975 1.00 40.16 209 VAL A CA 1
ATOM 1455 C C . VAL A 1 231 ? 7.405 39.992 16.385 1.00 40.66 209 VAL A C 1
ATOM 1456 O O . VAL A 1 231 ? 8.501 39.449 16.457 1.00 40.99 209 VAL A O 1
ATOM 1460 N N . ILE A 1 232 ? 7.211 41.277 16.675 1.00 41.61 210 ILE A N 1
ATOM 1461 C CA . ILE A 1 232 ? 8.296 42.151 17.133 1.00 42.51 210 ILE A CA 1
ATOM 1462 C C . ILE A 1 232 ? 8.955 41.588 18.399 1.00 42.84 210 ILE A C 1
ATOM 1463 O O . ILE A 1 232 ? 10.178 41.436 18.467 1.00 46.66 210 ILE A O 1
ATOM 1468 N N . LEU A 1 233 ? 8.144 41.258 19.390 1.00 43.27 211 LEU A N 1
ATOM 1469 C CA . LEU A 1 233 ? 8.660 40.689 20.640 1.00 42.72 211 LEU A CA 1
ATOM 1470 C C . LEU A 1 233 ? 9.377 39.366 20.405 1.00 43.41 211 LEU A C 1
ATOM 1471 O O . LEU A 1 233 ? 10.387 39.091 21.032 1.00 46.40 211 LEU A O 1
ATOM 1476 N N . ALA A 1 234 ? 8.848 38.541 19.513 1.00 42.93 212 ALA A N 1
ATOM 1477 C CA . ALA A 1 234 ? 9.481 37.265 19.179 1.00 43.67 212 ALA A CA 1
ATOM 1478 C C . ALA A 1 234 ? 10.867 37.468 18.601 1.00 43.76 212 ALA A C 1
ATOM 1479 O O . ALA A 1 234 ? 11.826 36.821 19.029 1.00 46.61 212 ALA A O 1
ATOM 1481 N N . ARG A 1 235 ? 10.982 38.392 17.650 1.00 42.46 213 ARG A N 1
ATOM 1482 C CA . ARG A 1 235 ? 12.263 38.684 17.020 1.00 42.76 213 ARG A CA 1
ATOM 1483 C C . ARG A 1 235 ? 13.209 39.265 18.039 1.00 46.20 213 ARG A C 1
ATOM 1484 O O . ARG A 1 235 ? 14.395 38.969 18.027 1.00 48.07 213 ARG A O 1
ATOM 1492 N N . PHE A 1 236 ? 12.673 40.065 18.952 1.00 48.66 214 PHE A N 1
ATOM 1493 C CA . PHE A 1 236 ? 13.468 40.593 20.079 1.00 51.55 214 PHE A CA 1
ATOM 1494 C C . PHE A 1 236 ? 14.045 39.462 20.920 1.00 52.38 214 PHE A C 1
ATOM 1495 O O . PHE A 1 236 ? 15.167 39.551 21.403 1.00 53.40 214 PHE A O 1
ATOM 1503 N N . PHE A 1 237 ? 13.276 38.397 21.092 1.00 52.48 215 PHE A N 1
ATOM 1504 C CA . PHE A 1 237 ? 13.719 37.269 21.907 1.00 53.92 215 PHE A CA 1
ATOM 1505 C C . PHE A 1 237 ? 14.425 36.181 21.083 1.00 53.38 215 PHE A C 1
ATOM 1506 O O . PHE A 1 237 ? 14.636 35.092 21.571 1.00 54.89 215 PHE A O 1
ATOM 1514 N N . GLY A 1 238 ? 14.781 36.476 19.836 1.00 54.31 216 GLY A N 1
ATOM 1515 C CA . GLY A 1 238 ? 15.497 35.528 18.988 1.00 53.78 216 GLY A CA 1
ATOM 1516 C C . GLY A 1 238 ? 14.693 34.359 18.408 1.00 53.73 216 GLY A C 1
ATOM 1517 O O . GLY A 1 238 ? 15.285 33.440 17.876 1.00 51.70 216 GLY A O 1
ATOM 1518 N N . LEU A 1 239 ? 13.360 34.383 18.489 1.00 51.67 217 LEU A N 1
ATOM 1519 C CA . LEU A 1 239 ? 12.550 33.297 17.945 1.00 49.10 217 LEU A CA 1
ATOM 1520 C C . LEU A 1 239 ? 12.337 33.470 16.452 1.00 48.62 217 LEU A C 1
ATOM 1521 O O . LEU A 1 239 ? 12.133 34.588 15.970 1.00 46.86 217 LEU A O 1
ATOM 1526 N N . LYS A 1 240 ? 12.354 32.363 15.718 1.00 48.47 218 LYS A N 1
ATOM 1527 C CA . LYS A 1 240 ? 11.953 32.389 14.319 1.00 49.50 218 LYS A CA 1
ATOM 1528 C C . LYS A 1 240 ? 10.451 32.463 14.291 1.00 47.61 218 LYS A C 1
ATOM 1529 O O . LYS A 1 240 ? 9.794 31.881 15.152 1.00 48.68 218 LYS A O 1
ATOM 1535 N N . VAL A 1 241 ? 9.916 33.194 13.316 1.00 46.24 219 VAL A N 1
ATOM 1536 C CA . VAL A 1 241 ? 8.484 33.463 13.233 1.00 44.66 219 VAL A CA 1
ATOM 1537 C C . VAL A 1 241 ? 7.841 33.014 11.905 1.00 43.77 219 VAL A C 1
ATOM 1538 O O . VAL A 1 241 ? 8.348 33.324 10.826 1.00 43.46 219 VAL A O 1
ATOM 1542 N N . ALA A 1 242 ? 6.711 32.302 12.011 1.00 41.96 220 ALA A N 1
ATOM 1543 C CA . ALA A 1 242 ? 5.747 32.172 10.920 1.00 39.32 220 ALA A CA 1
ATOM 1544 C C . ALA A 1 242 ? 4.371 32.662 11.370 1.00 41.49 220 ALA A C 1
ATOM 1545 O O . ALA A 1 242 ? 4.003 32.534 12.549 1.00 43.10 220 ALA A O 1
ATOM 1547 N N . ALA A 1 243 ? 3.597 33.215 10.432 1.00 40.56 221 ALA A N 1
ATOM 1548 C CA . ALA A 1 243 ? 2.259 33.685 10.737 1.00 37.14 221 ALA A CA 1
ATOM 1549 C C . ALA A 1 243 ? 1.296 33.467 9.601 1.00 39.56 221 ALA A C 1
ATOM 1550 O O . ALA A 1 243 ? 1.68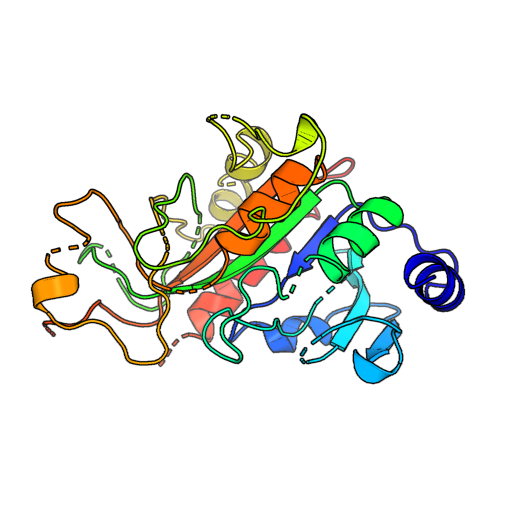0 33.394 8.429 1.00 38.59 221 ALA A O 1
ATOM 1552 N N . ALA A 1 244 ? 0.021 33.355 9.956 1.00 39.60 222 ALA A N 1
ATOM 1553 C CA . ALA A 1 244 ? -0.997 33.205 8.965 1.00 40.02 222 ALA A CA 1
ATOM 1554 C C . ALA A 1 244 ? -2.301 33.726 9.498 1.00 41.88 222 ALA A C 1
ATOM 1555 O O . ALA A 1 244 ? -2.608 33.558 10.678 1.00 41.85 222 ALA A O 1
ATOM 1557 N N . SER A 1 245 ? -3.062 34.341 8.595 1.00 41.15 223 SER A N 1
ATOM 1558 C CA . SER A 1 245 ? -4.371 34.882 8.870 1.00 41.51 223 SER A CA 1
ATOM 1559 C C . SER A 1 245 ? -5.414 34.035 8.204 1.00 43.11 223 SER A C 1
ATOM 1560 O O . SER A 1 245 ? -5.253 33.627 7.053 1.00 45.01 223 SER A O 1
ATOM 1563 N N . VAL A 1 246 ? -6.510 33.817 8.918 1.00 43.30 224 VAL A N 1
ATOM 1564 C CA . VAL A 1 246 ? -7.721 33.348 8.315 1.00 42.83 224 VAL A CA 1
ATOM 1565 C C . VAL A 1 246 ? -8.516 34.603 7.911 1.00 43.27 224 VAL A C 1
ATOM 1566 O O . VAL A 1 246 ? -8.741 35.497 8.733 1.00 43.14 224 VAL A O 1
ATOM 1570 N N . ILE A 1 247 ? -8.935 34.656 6.646 1.00 42.94 225 ILE A N 1
ATOM 1571 C CA . ILE A 1 247 ? -9.757 35.735 6.151 1.00 42.25 225 ILE A CA 1
ATOM 1572 C C . ILE A 1 247 ? -11.204 35.470 6.499 1.00 45.13 225 ILE A C 1
ATOM 1573 O O . ILE A 1 247 ? -11.801 34.490 6.020 1.00 47.36 225 ILE A O 1
ATOM 1578 N N . THR A 1 248 ? -11.776 36.339 7.331 1.00 44.33 226 THR A N 1
ATOM 1579 C CA . THR A 1 248 ? -13.167 36.197 7.735 1.00 46.56 226 THR A CA 1
ATOM 1580 C C . THR A 1 248 ? -14.139 37.135 7.003 1.00 47.03 226 THR A C 1
ATOM 1581 O O . THR A 1 248 ? -15.362 36.917 7.026 1.00 46.67 226 THR A O 1
ATOM 1585 N N . ASN A 1 249 ? -13.617 38.167 6.346 1.00 43.93 227 ASN A N 1
ATOM 1586 C CA . ASN A 1 249 ? -14.488 39.158 5.738 1.00 44.94 227 ASN A CA 1
ATOM 1587 C C . ASN A 1 249 ? -13.690 39.994 4.793 1.00 42.95 227 ASN A C 1
ATOM 1588 O O . ASN A 1 249 ? -12.484 40.066 4.922 1.00 41.18 227 ASN A O 1
ATOM 1593 N N . TYR A 1 250 ? -14.366 40.632 3.847 1.00 45.31 228 TYR A N 1
ATOM 1594 C CA . TYR A 1 250 ? -13.738 41.679 3.063 1.00 45.29 228 TYR A CA 1
ATOM 1595 C C . TYR A 1 250 ? -13.667 42.924 3.933 1.00 44.68 228 TYR A C 1
ATOM 1596 O O . TYR A 1 250 ? -14.466 43.107 4.860 1.00 42.32 228 TYR A O 1
ATOM 1605 N N . GLY A 1 251 ? -12.678 43.756 3.646 1.00 43.77 229 GLY A N 1
ATOM 1606 C CA . GLY A 1 251 ? -12.515 45.018 4.341 1.00 44.58 229 GLY A CA 1
ATOM 1607 C C . GLY A 1 251 ? -13.683 45.928 4.036 1.00 44.39 229 GLY A C 1
ATOM 1608 O O . GLY A 1 251 ? -14.286 45.841 2.970 1.00 45.65 229 GLY A O 1
ATOM 1609 N N . ALA A 1 252 ? -13.977 46.804 4.985 1.00 46.31 230 ALA A N 1
ATOM 1610 C CA . ALA A 1 252 ? -15.131 47.696 4.930 1.00 46.80 230 ALA A CA 1
ATOM 1611 C C . ALA A 1 252 ? -15.172 48.510 3.649 1.00 46.48 230 ALA A C 1
ATOM 1612 O O . ALA A 1 252 ? -14.153 48.997 3.168 1.00 42.71 230 ALA A O 1
ATOM 1614 N N . GLY A 1 253 ? -16.366 48.658 3.104 1.00 50.80 231 GLY A N 1
ATOM 1615 C CA . GLY A 1 253 ? -16.556 49.399 1.875 1.00 54.14 231 GLY A CA 1
ATOM 1616 C C . GLY A 1 253 ? -16.441 48.540 0.639 1.00 57.23 231 GLY A C 1
ATOM 1617 O O . GLY A 1 253 ? -16.917 48.936 -0.414 1.00 62.91 231 GLY A O 1
ATOM 1626 N N . THR A 1 255 ? -17.791 45.452 0.277 1.00 73.36 233 THR A N 1
ATOM 1627 C CA . THR A 1 255 ? -19.265 45.340 0.248 1.00 75.74 233 THR A CA 1
ATOM 1628 C C . THR A 1 255 ? -19.833 46.754 0.435 1.00 77.40 233 THR A C 1
ATOM 1629 O O . THR A 1 255 ? -21.037 46.994 0.310 1.00 79.74 233 THR A O 1
ATOM 1633 N N . ASP A 1 266 ? -20.877 32.239 7.383 1.00 81.34 244 ASP A N 1
ATOM 1634 C CA . ASP A 1 266 ? -19.583 32.414 8.045 1.00 80.43 244 ASP A CA 1
ATOM 1635 C C . ASP A 1 266 ? -18.563 31.420 7.472 1.00 79.37 244 ASP A C 1
ATOM 1636 O O . ASP A 1 266 ? -18.809 30.206 7.438 1.00 76.83 244 ASP A O 1
ATOM 1649 N N . ALA A 1 268 ? -15.226 31.612 8.566 1.00 63.20 246 ALA A N 1
ATOM 1650 C CA . ALA A 1 268 ? -14.136 31.524 9.561 1.00 61.66 246 ALA A CA 1
ATOM 1651 C C . ALA A 1 268 ? -13.795 30.082 10.020 1.00 61.85 246 ALA A C 1
ATOM 1652 O O . ALA A 1 268 ? -12.618 29.760 10.241 1.00 61.64 246 ALA A O 1
ATOM 1654 N N . PRO A 1 269 ? -14.812 29.219 10.173 1.00 60.34 247 PRO A N 1
ATOM 1655 C CA . PRO A 1 269 ? -14.528 27.834 10.544 1.00 62.83 247 PRO A CA 1
ATOM 1656 C C . PRO A 1 269 ? -13.782 27.003 9.488 1.00 63.60 247 PRO A C 1
ATOM 1657 O O . PRO A 1 269 ? -12.882 26.236 9.847 1.00 65.48 247 PRO A O 1
ATOM 1661 N N . ILE A 1 270 ? -14.160 27.103 8.214 1.00 61.61 248 ILE A N 1
ATOM 1662 C CA . ILE A 1 270 ? -13.480 26.291 7.201 1.00 60.21 248 ILE A CA 1
ATOM 1663 C C . ILE A 1 270 ? -12.111 26.899 6.938 1.00 54.69 248 ILE A C 1
ATOM 1664 O O . ILE A 1 270 ? -11.129 26.177 6.773 1.00 54.02 248 ILE A O 1
ATOM 1669 N N . GLY A 1 271 ? -12.044 28.221 6.928 1.00 50.68 249 GLY A N 1
ATOM 1670 C CA . GLY A 1 271 ? -10.751 28.912 6.947 1.00 48.69 249 GLY A CA 1
ATOM 1671 C C . GLY A 1 271 ? -9.812 28.345 7.998 1.00 47.87 249 GLY A C 1
ATOM 1672 O O . GLY A 1 271 ? -8.661 28.056 7.708 1.00 49.15 249 GLY A O 1
ATOM 1673 N N . GLY A 1 272 ? -10.300 28.158 9.219 1.00 49.30 250 GLY A N 1
ATOM 1674 C CA . GLY A 1 272 ? -9.479 27.618 10.305 1.00 49.75 250 GLY A CA 1
ATOM 1675 C C . GLY A 1 272 ? -9.091 26.157 10.130 1.00 51.56 250 GLY A C 1
ATOM 1676 O O . GLY A 1 272 ? -7.969 25.761 10.457 1.00 52.29 250 GLY A O 1
ATOM 1677 N N . ARG A 1 273 ? -10.021 25.348 9.630 1.00 54.44 251 ARG A N 1
ATOM 1678 C CA . ARG A 1 273 ? -9.741 23.949 9.330 1.00 56.08 251 ARG A CA 1
ATOM 1679 C C . ARG A 1 273 ? -8.702 23.802 8.206 1.00 54.45 251 ARG A C 1
ATOM 1680 O O . ARG A 1 273 ? -7.863 22.912 8.254 1.00 53.38 251 ARG A O 1
ATOM 1688 N N . ARG A 1 274 ? -8.771 24.668 7.198 1.00 52.56 252 ARG A N 1
ATOM 1689 C CA . ARG A 1 274 ? -7.721 24.751 6.185 1.00 51.39 252 ARG A CA 1
ATOM 1690 C C . ARG A 1 274 ? -6.351 25.049 6.809 1.00 48.32 252 ARG A C 1
ATOM 1691 O O . ARG A 1 274 ? -5.397 24.323 6.569 1.00 49.11 252 ARG A O 1
ATOM 1699 N N . LEU A 1 275 ? -6.265 26.098 7.620 1.00 47.07 253 LEU A N 1
ATOM 1700 C CA . LEU A 1 275 ? -5.009 26.460 8.304 1.00 46.13 253 LEU A CA 1
ATOM 1701 C C . LEU A 1 275 ? -4.471 25.339 9.196 1.00 46.60 253 LEU A C 1
ATOM 1702 O O . LEU A 1 275 ? -3.312 25.002 9.122 1.00 45.55 253 LEU A O 1
ATOM 1707 N N . VAL A 1 276 ? -5.327 24.758 10.027 1.00 48.84 254 VAL A N 1
ATOM 1708 C CA . VAL A 1 276 ? -4.955 23.607 10.846 1.00 49.69 254 VAL A CA 1
ATOM 1709 C C . VAL A 1 276 ? -4.374 22.472 10.000 1.00 52.35 254 VAL A C 1
ATOM 1710 O O . VAL A 1 276 ? -3.396 21.845 10.415 1.00 54.35 254 VAL A O 1
ATOM 1714 N N . ALA A 1 277 ? -4.972 22.194 8.835 1.00 52.50 255 ALA A N 1
ATOM 1715 C CA . ALA A 1 277 ? -4.475 21.121 7.950 1.00 53.44 255 ALA A CA 1
ATOM 1716 C C . ALA A 1 277 ? -3.072 21.441 7.399 1.00 53.13 255 ALA A C 1
ATOM 1717 O O . ALA A 1 277 ? -2.232 20.551 7.293 1.00 51.72 255 ALA A O 1
ATOM 1719 N N . ILE A 1 278 ? -2.831 22.707 7.053 1.00 50.46 256 ILE A N 1
ATOM 1720 C CA . ILE A 1 278 ? -1.509 23.129 6.587 1.00 50.03 256 ILE A CA 1
ATOM 1721 C C . ILE A 1 278 ? -0.476 22.978 7.699 1.00 51.18 256 ILE A C 1
ATOM 1722 O O . ILE A 1 278 ? 0.595 22.410 7.477 1.00 50.78 256 ILE A O 1
ATOM 1727 N N . LEU A 1 279 ? -0.816 23.495 8.883 1.00 51.99 257 LEU A N 1
ATOM 1728 C CA . LEU A 1 279 ? 0.020 23.384 10.082 1.00 52.43 257 LEU A CA 1
ATOM 1729 C C . LEU A 1 279 ? 0.368 21.934 10.442 1.00 54.09 257 LEU A C 1
ATOM 1730 O O . LEU A 1 279 ? 1.537 21.624 10.635 1.00 54.49 257 LEU A O 1
ATOM 1735 N N . LYS A 1 280 ? -0.644 21.073 10.558 1.00 55.57 258 LYS A N 1
ATOM 1736 C CA . LYS A 1 280 ? -0.432 19.648 10.846 1.00 60.09 258 LYS A CA 1
ATOM 1737 C C . LYS A 1 280 ? 0.523 19.010 9.854 1.00 59.76 258 LYS A C 1
ATOM 1738 O O . LYS A 1 280 ? 1.501 18.382 10.250 1.00 58.40 258 LYS A O 1
ATOM 1744 N N . ARG A 1 281 ? 0.222 19.169 8.569 1.00 59.92 259 ARG A N 1
ATOM 1745 C CA . ARG A 1 281 ? 1.092 18.683 7.509 1.00 63.34 259 ARG A CA 1
ATOM 1746 C C . ARG A 1 281 ? 2.502 19.277 7.601 1.00 62.92 259 ARG A C 1
ATOM 1747 O O . ARG A 1 281 ? 3.482 18.577 7.412 1.00 64.00 259 ARG A O 1
ATOM 1763 N N . ILE A 1 283 ? 4.075 20.282 10.249 1.00 59.33 261 ILE A N 1
ATOM 1764 C CA . ILE A 1 283 ? 4.793 19.765 11.406 1.00 60.26 261 ILE A CA 1
ATOM 1765 C C . ILE A 1 283 ? 5.169 18.286 11.241 1.00 63.29 261 ILE A C 1
ATOM 1766 O O . ILE A 1 283 ? 6.308 17.931 11.529 1.00 61.98 261 ILE A O 1
ATOM 1771 N N . VAL A 1 284 ? 4.260 17.437 10.755 1.00 67.26 262 VAL A N 1
ATOM 1772 C CA . VAL A 1 284 ? 4.621 16.029 10.503 1.00 76.20 262 VAL A CA 1
ATOM 1773 C C . VAL A 1 284 ? 5.802 15.874 9.538 1.00 77.11 262 VAL A C 1
ATOM 1774 O O . VAL A 1 284 ? 6.657 15.018 9.747 1.00 80.01 262 VAL A O 1
ATOM 1778 N N . ASP A 1 285 ? 5.849 16.705 8.500 1.00 76.67 263 ASP A N 1
ATOM 1779 C CA . ASP A 1 285 ? 6.946 16.673 7.532 1.00 79.79 263 ASP A CA 1
ATOM 1780 C C . ASP A 1 285 ? 8.272 17.205 8.091 1.00 80.71 263 ASP A C 1
ATOM 1781 O O . ASP A 1 285 ? 9.326 16.890 7.548 1.00 82.35 263 ASP A O 1
ATOM 1786 N N . GLY A 1 286 ? 8.225 18.004 9.158 1.00 80.25 264 GLY A N 1
ATOM 1787 C CA . GLY A 1 286 ? 9.438 18.510 9.809 1.00 82.36 264 GLY A CA 1
ATOM 1788 C C . GLY A 1 286 ? 9.892 17.722 11.036 1.00 88.54 264 GLY A C 1
ATOM 1789 O O . GLY A 1 286 ? 9.244 17.742 12.084 1.00 88.31 264 GLY A O 1
ATOM 1790 N N . GLY A 1 287 ? 11.020 17.029 10.914 1.00 101.72 265 GLY A N 1
ATOM 1791 C CA . GLY A 1 287 ? 11.649 16.345 12.059 1.00 107.32 265 GLY A CA 1
ATOM 1792 C C . GLY A 1 287 ? 12.353 17.342 12.970 1.00 108.06 265 GLY A C 1
ATOM 1793 O O . GLY A 1 287 ? 12.113 17.371 14.181 1.00 105.06 265 GLY A O 1
ATOM 1794 N N . ALA A 1 288 ? 13.228 18.149 12.367 1.00 106.79 266 ALA A N 1
ATOM 1795 C CA . ALA A 1 288 ? 13.882 19.277 13.029 1.00 104.83 266 ALA A CA 1
ATOM 1796 C C . ALA A 1 288 ? 13.286 20.579 12.487 1.00 100.58 266 ALA A C 1
ATOM 1797 O O . ALA A 1 288 ? 13.829 21.202 11.572 1.00 100.32 266 ALA A O 1
ATOM 1799 N N . ASP A 1 289 ? 12.155 20.971 13.062 1.00 98.68 267 ASP A N 1
ATOM 1800 C CA . ASP A 1 289 ? 11.381 22.114 12.592 1.00 95.19 267 ASP A CA 1
ATOM 1801 C C . ASP A 1 289 ? 11.308 23.153 13.702 1.00 86.69 267 ASP A C 1
ATOM 1802 O O . ASP A 1 289 ? 11.790 24.267 13.537 1.00 81.68 267 ASP A O 1
#

Secondary structure (DSSP, 8-state):
-HHHHHHHHTTT---SEEEEBPTT-GGGGTS-EEEEEEEGGGSTT---EEEEEEETTEEE--B----HHHHS-TT--HHHHHHHHTT--EEEEEEEEEE-----TT---EEE---SS---TTTT--SGGGS-----B-HHHHH--HHHHHHT-----EE-----SSPPPHHHH--TTTT-SEE---HHHHHHHHHTT-EEEEEEEEEEEPP----HHHHHHHHHHHH--TT-S--

Foldseek 3Di:
DLLVVVCVQPPNFQAQEEEADEPQQLCVLVQFPPKGWDAQVVRPPQLQIKIWHAALNGTYIHNDDDACLPPVQLLNLVVLLSCVSSNHQAYEYEYAWAFQDPVWALAKWEQEEDADAHDANCVVPDDPLLVFDPGLADPVVVVLCVLLVVVVHDHDYWYEEDRDDPADAVVRSVCVVVGGGIYDPDVNSSSSNSSSNHHYIYMHRYCYHGHPPHSNSSNVSVSSSVSSVNVDPPD

Solvent-accessible surface area: 10819 Å² total

Sequence (235 aa):
PAVDLLIDRLNGLLPRIAIVLGSGLGGLVDEVENAVRIPFADIPGFPKELVAGLFAGQPIILAGRVHYYEEGDAAARLPIETLASLGVTTLILTNAAGSLRADPPGSVQLIDHINFSGHNPLIGETGDGRFVGTQAYDGELAEARRAADAEDISLSSGVYWFSGPSFETPAEIRARTLGADAVGSTVPEVILARFFGLKVAAASVITNYGAGTDAPIGGRRLVAILKRIVDGGAD

Organism: Allorhizobium ampelinum (strain ATCC BAA-846 / DSM 112012 / S4) (NCBI:txid311402)

B-factor: mean 60.32, std 16.42, range [34.22, 108.06]

CATH classification: 3.40.50.1580